Protein AF-A0A441U2D6-F1 (afdb_monomer_lite)

Radius of gyration: 30.48 Å; chains: 1; bounding box: 55×50×95 Å

pLDDT: mean 71.19, std 21.29, range [25.62, 92.69]

Structure (mmCIF, N/CA/C/O backbone):
data_AF-A0A441U2D6-F1
#
_entry.id   AF-A0A441U2D6-F1
#
loop_
_atom_site.group_PDB
_atom_site.id
_atom_site.type_symbol
_atom_site.label_atom_id
_atom_site.label_alt_id
_atom_site.label_comp_id
_atom_site.label_asym_id
_atom_site.label_entity_id
_atom_site.label_seq_id
_atom_site.pdbx_PDB_ins_code
_atom_site.Cartn_x
_atom_site.Cartn_y
_atom_site.Cartn_z
_atom_site.occupancy
_atom_site.B_iso_or_equiv
_atom_site.auth_seq_id
_atom_site.auth_comp_id
_atom_site.auth_asym_id
_atom_site.auth_atom_id
_atom_site.pdbx_PDB_model_num
ATOM 1 N N . MET A 1 1 ? 16.882 9.223 -5.949 1.00 69.06 1 MET A N 1
ATOM 2 C CA . MET A 1 1 ? 17.934 8.326 -6.490 1.00 69.06 1 MET A CA 1
ATOM 3 C C . MET A 1 1 ? 17.237 7.173 -7.199 1.00 69.06 1 MET A C 1
ATOM 5 O O . MET A 1 1 ? 16.101 6.894 -6.848 1.00 69.06 1 MET A O 1
ATOM 9 N N . PHE A 1 2 ? 17.843 6.523 -8.192 1.00 72.94 2 PHE A N 1
ATOM 10 C CA . PHE A 1 2 ? 17.210 5.385 -8.872 1.00 72.94 2 PHE A CA 1
ATOM 11 C C . PHE A 1 2 ? 17.834 4.074 -8.395 1.00 72.94 2 PHE A C 1
ATOM 13 O O . PHE A 1 2 ? 19.056 3.970 -8.331 1.00 72.94 2 PHE A O 1
ATOM 20 N N . ARG A 1 3 ? 17.004 3.087 -8.045 1.00 75.62 3 ARG A N 1
ATOM 21 C CA . ARG A 1 3 ? 17.431 1.709 -7.750 1.00 75.62 3 ARG A CA 1
ATOM 22 C C . ARG A 1 3 ? 16.606 0.759 -8.607 1.00 75.62 3 ARG A C 1
ATOM 24 O O . ARG A 1 3 ? 15.396 0.929 -8.699 1.00 75.62 3 ARG A O 1
ATOM 31 N N . ASN A 1 4 ? 17.250 -0.205 -9.265 1.00 77.00 4 ASN A N 1
ATOM 32 C CA . ASN A 1 4 ? 16.588 -1.195 -10.130 1.00 77.00 4 ASN A CA 1
ATOM 33 C C . ASN A 1 4 ? 15.656 -0.579 -11.200 1.00 77.00 4 ASN A C 1
ATOM 35 O O . ASN A 1 4 ? 14.575 -1.099 -11.469 1.00 77.00 4 ASN A O 1
ATOM 39 N N . GLY A 1 5 ? 16.037 0.570 -11.776 1.00 74.94 5 GLY A N 1
ATOM 40 C CA . GLY A 1 5 ? 15.218 1.285 -12.771 1.00 74.94 5 GLY A CA 1
ATOM 41 C C . GLY A 1 5 ? 13.943 1.933 -12.211 1.00 74.94 5 GLY A C 1
ATOM 42 O O . GLY A 1 5 ? 13.085 2.372 -12.979 1.00 74.94 5 GLY A O 1
ATOM 43 N N . LYS A 1 6 ? 13.811 1.996 -10.881 1.00 83.25 6 LYS A N 1
ATOM 44 C CA . LYS A 1 6 ? 12.676 2.572 -10.157 1.00 83.25 6 LYS A CA 1
ATOM 45 C C . LYS A 1 6 ? 13.103 3.779 -9.327 1.00 83.25 6 LYS A C 1
ATOM 47 O O . LYS A 1 6 ? 14.261 3.894 -8.911 1.00 83.25 6 LYS A O 1
ATOM 52 N N . LEU A 1 7 ? 12.162 4.689 -9.080 1.00 82.12 7 LEU A N 1
ATOM 53 C CA . LEU A 1 7 ? 12.397 5.862 -8.239 1.00 82.12 7 LEU A CA 1
ATOM 54 C C . LEU A 1 7 ? 12.524 5.448 -6.769 1.00 82.12 7 LEU A C 1
ATOM 56 O O . LEU A 1 7 ? 11.536 5.108 -6.126 1.00 82.12 7 LEU A O 1
ATOM 60 N N . PHE A 1 8 ? 13.731 5.523 -6.219 1.00 85.31 8 PHE A N 1
ATOM 61 C CA . PHE A 1 8 ? 13.990 5.234 -4.816 1.00 85.31 8 PHE A CA 1
ATOM 62 C C . PHE A 1 8 ? 14.042 6.519 -3.986 1.00 85.31 8 PHE A C 1
ATOM 64 O O . PHE A 1 8 ? 14.783 7.466 -4.296 1.00 85.31 8 PHE A O 1
ATOM 71 N N . LEU A 1 9 ? 13.287 6.507 -2.889 1.00 84.56 9 LEU A N 1
ATOM 72 C CA . LEU A 1 9 ? 13.348 7.498 -1.824 1.00 84.56 9 LEU A CA 1
ATOM 73 C C . LEU A 1 9 ? 13.775 6.791 -0.533 1.00 84.56 9 LEU A C 1
ATOM 75 O O . LEU A 1 9 ? 13.236 5.721 -0.241 1.00 84.56 9 LEU A O 1
ATOM 79 N N . PRO A 1 10 ? 14.734 7.345 0.226 1.00 85.25 10 PRO A N 1
ATOM 80 C CA . PRO A 1 10 ? 15.093 6.790 1.521 1.00 85.25 10 PRO A CA 1
ATOM 81 C C . PRO A 1 10 ? 13.964 7.026 2.542 1.00 85.25 10 PRO A C 1
ATOM 83 O O . PRO A 1 10 ? 13.245 8.027 2.432 1.00 85.25 10 PRO A O 1
ATOM 86 N N . PRO A 1 11 ? 13.808 6.144 3.545 1.00 84.44 11 PRO A N 1
ATOM 87 C CA . PRO A 1 11 ? 12.853 6.352 4.623 1.00 84.44 11 PRO A CA 1
ATOM 88 C C . PRO A 1 11 ? 13.207 7.629 5.398 1.00 84.44 11 PRO A C 1
ATOM 90 O O . PRO A 1 11 ? 14.335 7.745 5.877 1.00 84.44 11 PRO A O 1
ATOM 93 N N . PRO A 1 12 ? 12.272 8.579 5.544 1.00 79.75 12 PRO A N 1
ATOM 94 C CA . PRO A 1 12 ? 12.570 9.864 6.167 1.00 79.75 12 PRO A CA 1
ATOM 95 C C . PRO A 1 12 ? 12.870 9.765 7.672 1.00 79.75 12 PRO A C 1
ATOM 97 O O . PRO A 1 12 ? 13.626 10.572 8.192 1.00 79.75 12 PRO A O 1
ATOM 100 N N . ARG A 1 13 ? 12.309 8.766 8.375 1.00 80.31 13 ARG A N 1
ATOM 101 C CA . ARG A 1 13 ? 12.381 8.622 9.847 1.00 80.31 13 ARG A CA 1
ATOM 102 C C . ARG A 1 13 ? 11.880 9.859 10.618 1.00 80.31 13 ARG A C 1
ATOM 104 O O . ARG A 1 13 ? 12.190 10.017 11.794 1.00 80.31 13 ARG A O 1
ATOM 111 N N . ASP A 1 14 ? 11.037 10.675 9.983 1.00 77.69 14 ASP A N 1
ATOM 112 C CA . ASP A 1 14 ? 10.515 11.954 10.497 1.00 77.69 14 ASP A CA 1
ATOM 113 C C . ASP A 1 14 ? 9.496 11.792 11.650 1.00 77.69 14 ASP A C 1
ATOM 115 O O . ASP A 1 14 ? 8.941 12.769 12.140 1.00 77.69 14 ASP A O 1
ATOM 119 N N . GLY A 1 15 ? 9.189 10.561 12.077 1.00 80.75 15 GLY A N 1
ATOM 120 C CA . GLY A 1 15 ? 8.188 10.307 13.121 1.00 80.75 15 GLY A CA 1
ATOM 121 C C . GLY A 1 15 ? 6.731 10.417 12.652 1.00 80.75 15 GLY A C 1
ATOM 122 O O . GLY A 1 15 ? 5.832 10.138 13.439 1.00 80.75 15 GLY A O 1
ATOM 123 N N . SER A 1 16 ? 6.491 10.757 11.384 1.00 84.56 16 SER A N 1
ATOM 124 C CA . SER A 1 16 ? 5.154 10.898 10.800 1.00 84.56 16 SER A CA 1
ATOM 125 C C . SER A 1 16 ? 4.294 9.636 10.915 1.00 84.56 16 SER A C 1
ATOM 127 O O . SER A 1 16 ? 4.791 8.499 10.933 1.00 84.56 16 SER A O 1
ATOM 129 N N . ASP A 1 17 ? 2.978 9.848 10.929 1.00 87.06 17 ASP A N 1
ATOM 130 C CA . ASP A 1 17 ? 1.993 8.772 10.886 1.00 87.06 17 ASP A CA 1
ATOM 131 C C . ASP A 1 17 ? 2.031 8.048 9.534 1.00 87.06 17 ASP A C 1
ATOM 133 O O . ASP A 1 17 ? 2.360 8.625 8.492 1.00 87.06 17 ASP A O 1
ATOM 137 N N . PHE A 1 18 ? 1.603 6.779 9.525 1.00 89.50 18 PHE A N 1
ATOM 138 C CA . PHE A 1 18 ? 1.548 5.966 8.304 1.00 89.50 18 PHE A CA 1
ATOM 139 C C . PHE A 1 18 ? 0.861 6.691 7.131 1.00 89.50 18 PHE A C 1
ATOM 141 O O . PHE A 1 18 ? 1.320 6.606 5.995 1.00 89.50 18 PHE A O 1
ATOM 148 N N . LYS A 1 19 ? -0.232 7.418 7.393 1.00 90.75 19 LYS A N 1
ATOM 149 C CA . LYS A 1 19 ? -1.019 8.098 6.354 1.00 90.75 19 LYS A CA 1
ATOM 150 C C . LYS A 1 19 ? -0.259 9.240 5.687 1.00 90.75 19 LYS A C 1
ATOM 152 O O . LYS A 1 19 ? -0.332 9.379 4.470 1.00 90.75 19 LYS A O 1
ATOM 157 N N . GLU A 1 20 ? 0.478 10.029 6.458 1.00 90.81 20 GLU A N 1
ATOM 158 C CA . GLU A 1 20 ? 1.294 11.130 5.938 1.00 90.81 20 GLU A CA 1
ATOM 159 C C . GLU A 1 20 ? 2.463 10.591 5.118 1.00 90.81 20 GLU A C 1
ATOM 161 O O . GLU A 1 20 ? 2.684 11.014 3.980 1.00 90.81 20 GLU A O 1
ATOM 166 N N . LEU A 1 21 ? 3.148 9.582 5.664 1.00 90.19 21 LEU A N 1
ATOM 167 C CA . LEU A 1 21 ? 4.249 8.902 4.995 1.00 90.19 21 LEU A CA 1
ATOM 168 C C . LEU A 1 21 ? 3.793 8.283 3.666 1.00 90.19 21 LEU A C 1
ATOM 170 O O . LEU A 1 21 ? 4.425 8.491 2.630 1.00 90.19 21 LEU A O 1
ATOM 174 N N . PHE A 1 22 ? 2.660 7.577 3.677 1.00 91.19 22 PHE A N 1
ATOM 175 C CA . PHE A 1 22 ? 2.086 6.960 2.487 1.00 91.19 22 PHE A CA 1
ATOM 176 C C . PHE A 1 22 ? 1.701 7.995 1.428 1.00 91.19 22 PHE A C 1
ATOM 178 O O . PHE A 1 22 ? 2.065 7.823 0.268 1.00 91.19 22 PHE A O 1
ATOM 185 N N . LYS A 1 23 ? 1.021 9.089 1.800 1.00 91.12 23 LYS A N 1
ATOM 186 C CA . LYS A 1 23 ? 0.652 10.153 0.850 1.00 91.12 23 LYS A CA 1
ATOM 187 C C . LYS A 1 23 ? 1.875 10.787 0.200 1.00 91.12 23 LYS A C 1
ATOM 189 O O . LYS A 1 23 ? 1.880 10.970 -1.014 1.00 91.12 23 LYS A O 1
ATOM 194 N N . ARG A 1 24 ? 2.922 11.081 0.979 1.00 89.56 24 ARG A N 1
ATOM 195 C CA . ARG A 1 24 ? 4.180 11.643 0.464 1.00 89.56 24 ARG A CA 1
ATOM 196 C C . ARG A 1 24 ? 4.837 10.699 -0.544 1.00 89.56 24 ARG A C 1
ATOM 198 O O . ARG A 1 24 ? 5.252 11.142 -1.611 1.00 89.56 24 ARG A O 1
ATOM 205 N N . LEU A 1 25 ? 4.887 9.402 -0.239 1.00 89.06 25 LEU A N 1
ATOM 206 C CA . LEU A 1 25 ? 5.451 8.385 -1.134 1.00 89.06 25 LEU A CA 1
ATOM 207 C C . LEU A 1 25 ? 4.613 8.171 -2.391 1.00 89.06 25 LEU A C 1
ATOM 209 O O . LEU A 1 25 ? 5.162 8.055 -3.487 1.00 89.06 25 LEU A O 1
ATOM 213 N N . ALA A 1 26 ? 3.291 8.135 -2.234 1.00 90.25 26 ALA A N 1
ATOM 214 C CA . ALA A 1 26 ? 2.354 7.994 -3.333 1.00 90.25 26 ALA A CA 1
ATOM 215 C C . ALA A 1 26 ? 2.446 9.195 -4.281 1.00 90.25 26 ALA A C 1
ATOM 217 O O . ALA A 1 26 ? 2.604 9.001 -5.483 1.00 90.25 26 ALA A O 1
ATOM 218 N N . ALA A 1 27 ? 2.443 10.419 -3.747 1.00 89.12 27 ALA A N 1
ATOM 219 C CA . ALA A 1 27 ? 2.586 11.645 -4.528 1.00 89.12 27 ALA A CA 1
ATOM 220 C C . ALA A 1 27 ? 3.939 11.719 -5.246 1.00 89.12 27 ALA A C 1
ATOM 222 O O . ALA A 1 27 ? 4.002 12.113 -6.407 1.00 89.12 27 ALA A O 1
ATOM 223 N N . ALA A 1 28 ? 5.015 11.289 -4.584 1.00 86.69 28 ALA A N 1
ATOM 224 C CA . ALA A 1 28 ? 6.338 11.265 -5.191 1.00 86.69 28 ALA A CA 1
ATOM 225 C C . ALA A 1 28 ? 6.527 10.129 -6.214 1.00 86.69 28 ALA A C 1
ATOM 227 O O . ALA A 1 28 ? 7.482 10.169 -6.982 1.00 86.69 28 ALA A O 1
ATOM 228 N N . GLY A 1 29 ? 5.652 9.117 -6.237 1.00 85.62 29 GLY A N 1
ATOM 229 C CA . GLY A 1 29 ? 5.774 7.970 -7.142 1.00 85.62 29 GLY A CA 1
ATOM 230 C C . GLY A 1 29 ? 6.909 7.007 -6.769 1.00 85.62 29 GLY A C 1
ATOM 231 O O . GLY A 1 29 ? 7.507 6.384 -7.647 1.00 85.62 29 GLY A O 1
ATOM 232 N N . ALA A 1 30 ? 7.236 6.880 -5.478 1.00 87.69 30 ALA A N 1
ATOM 233 C CA . ALA A 1 30 ? 8.310 5.999 -5.012 1.00 87.69 30 ALA A CA 1
ATOM 234 C C . ALA A 1 30 ? 8.072 4.536 -5.430 1.00 87.69 30 ALA A C 1
ATOM 236 O O . ALA A 1 30 ? 6.969 4.020 -5.294 1.00 87.69 30 ALA A O 1
ATOM 237 N N . GLY A 1 31 ? 9.090 3.843 -5.933 1.00 84.38 31 GLY A N 1
ATOM 238 C CA . GLY A 1 31 ? 8.983 2.460 -6.402 1.00 84.38 31 GLY A CA 1
ATOM 239 C C . GLY A 1 31 ? 8.401 2.293 -7.808 1.00 84.38 31 GLY A C 1
ATOM 240 O O . GLY A 1 31 ? 8.332 1.166 -8.304 1.00 84.38 31 GLY A O 1
ATOM 241 N N . ARG A 1 32 ? 7.997 3.377 -8.486 1.00 86.31 32 ARG A N 1
ATOM 242 C CA . ARG A 1 32 ? 7.527 3.290 -9.875 1.00 86.31 32 ARG A CA 1
ATOM 243 C C . ARG A 1 32 ? 8.695 3.135 -10.847 1.00 86.31 32 ARG A C 1
ATOM 245 O O . ARG A 1 32 ? 9.728 3.780 -10.644 1.00 86.31 32 ARG A O 1
ATOM 252 N N . PRO A 1 33 ? 8.540 2.304 -11.896 1.00 80.94 33 PRO A N 1
ATOM 253 C CA . PRO A 1 33 ? 9.521 2.231 -12.967 1.00 80.94 33 PRO A CA 1
ATOM 254 C C . PRO A 1 33 ? 9.563 3.558 -13.726 1.00 80.94 33 PRO A C 1
ATOM 256 O O . PRO A 1 33 ? 8.549 4.254 -13.839 1.00 80.94 33 PRO A O 1
ATOM 259 N N . LEU A 1 34 ? 10.737 3.900 -14.244 1.00 74.62 34 LEU A N 1
ATOM 260 C CA . LEU A 1 34 ? 10.882 5.012 -15.176 1.00 74.62 34 LEU A CA 1
ATOM 261 C C . LEU A 1 34 ? 10.187 4.687 -16.503 1.00 74.62 34 LEU A C 1
ATOM 263 O O . LEU A 1 34 ? 10.224 3.545 -16.972 1.00 74.62 34 LEU A O 1
ATOM 267 N N . GLY A 1 35 ? 9.547 5.692 -17.101 1.00 69.69 35 GLY A N 1
ATOM 268 C CA . GLY A 1 35 ? 9.058 5.593 -18.470 1.00 69.69 35 GLY A CA 1
ATOM 269 C C . GLY A 1 35 ? 10.219 5.456 -19.461 1.00 69.69 35 GLY A C 1
ATOM 270 O O . GLY A 1 35 ? 11.381 5.711 -19.137 1.00 69.69 35 GLY A O 1
ATOM 271 N N . LYS A 1 36 ? 9.916 5.041 -20.696 1.00 66.62 36 LYS A N 1
ATOM 272 C CA . LYS A 1 36 ? 10.914 4.913 -21.783 1.00 66.62 36 LYS A CA 1
ATOM 273 C C . LYS A 1 36 ? 11.572 6.251 -22.154 1.00 66.62 36 LYS A C 1
ATOM 275 O O . LYS A 1 36 ? 12.614 6.271 -22.793 1.00 66.62 36 LYS A O 1
ATOM 280 N N . ASP A 1 37 ? 10.941 7.341 -21.751 1.00 68.38 37 ASP A N 1
ATOM 281 C CA . ASP A 1 37 ? 11.347 8.735 -21.872 1.00 68.38 37 ASP A CA 1
ATOM 282 C C . ASP A 1 37 ? 12.280 9.201 -20.735 1.00 68.38 37 ASP A C 1
ATOM 284 O O . ASP A 1 37 ? 12.755 10.332 -20.757 1.00 68.38 37 ASP A O 1
ATOM 288 N N . GLY A 1 38 ? 12.570 8.343 -19.749 1.00 64.50 38 GLY A N 1
ATOM 289 C CA . GLY A 1 38 ? 13.425 8.671 -18.605 1.00 64.50 38 GLY A CA 1
ATOM 290 C C . GLY A 1 38 ? 12.735 9.521 -17.535 1.00 64.50 38 GLY A C 1
ATOM 291 O O . GLY A 1 38 ? 13.362 9.855 -16.527 1.00 64.50 38 GLY A O 1
ATOM 292 N N . PHE A 1 39 ? 11.448 9.837 -17.708 1.00 65.81 39 PHE A N 1
ATOM 293 C CA . PHE A 1 39 ? 10.669 10.570 -16.719 1.00 65.81 39 PHE A CA 1
ATOM 294 C C . PHE A 1 39 ? 10.033 9.608 -15.702 1.00 65.81 39 PHE A C 1
ATOM 296 O O . PHE A 1 39 ? 9.665 8.473 -16.036 1.00 65.81 39 PHE A O 1
ATOM 303 N N . PRO A 1 40 ? 9.914 10.017 -14.425 1.00 66.94 40 PRO A N 1
ATOM 304 C CA . PRO A 1 40 ? 9.176 9.238 -13.443 1.00 66.94 40 PRO A CA 1
ATOM 305 C C . PRO A 1 40 ? 7.724 9.129 -13.904 1.00 66.94 40 PRO A C 1
ATOM 307 O O . PRO A 1 40 ? 7.115 10.127 -14.280 1.00 66.94 40 PRO A O 1
ATOM 310 N N . ALA A 1 41 ? 7.153 7.926 -13.846 1.00 71.94 41 ALA A N 1
ATOM 311 C CA . ALA A 1 41 ? 5.858 7.628 -14.456 1.00 71.94 41 ALA A CA 1
ATOM 312 C C . ALA A 1 41 ? 4.650 8.395 -13.851 1.00 71.94 41 ALA A C 1
ATOM 314 O O . ALA A 1 41 ? 3.507 8.142 -14.243 1.00 71.94 41 ALA A O 1
ATOM 315 N N . GLY A 1 42 ? 4.876 9.300 -12.888 1.00 81.75 42 GLY A N 1
ATOM 316 C CA . GLY A 1 42 ? 3.883 10.098 -12.161 1.00 81.75 42 GLY A CA 1
ATOM 317 C C . GLY A 1 42 ? 3.596 9.581 -10.740 1.00 81.75 42 GLY A C 1
ATOM 318 O O . GLY A 1 42 ? 4.231 8.623 -10.291 1.00 81.75 42 GLY A O 1
ATOM 319 N N . PRO A 1 43 ? 2.618 10.157 -10.024 1.00 89.81 43 PRO A N 1
ATOM 320 C CA . PRO A 1 43 ? 2.203 9.678 -8.705 1.00 89.81 43 PRO A CA 1
ATOM 321 C C . PRO A 1 43 ? 1.552 8.286 -8.773 1.00 89.81 43 PRO A C 1
ATOM 323 O O . PRO A 1 43 ? 1.117 7.830 -9.832 1.00 89.81 43 PRO A O 1
ATOM 326 N N . TRP A 1 44 ? 1.466 7.597 -7.638 1.00 90.81 44 TRP A N 1
ATOM 327 C CA . TRP A 1 44 ? 0.670 6.378 -7.512 1.00 90.81 44 TRP A CA 1
ATOM 328 C C . TRP A 1 44 ? -0.821 6.703 -7.458 1.00 90.81 44 TRP A C 1
ATOM 330 O O . TRP A 1 44 ? -1.262 7.460 -6.595 1.00 90.81 44 TRP A O 1
ATOM 340 N N . THR A 1 45 ? -1.602 6.060 -8.325 1.00 91.00 45 THR A N 1
ATOM 341 C CA . THR A 1 45 ? -3.058 5.959 -8.173 1.00 91.00 45 THR A CA 1
ATOM 342 C C . THR A 1 45 ? -3.420 4.637 -7.484 1.00 91.00 45 THR A C 1
ATOM 344 O O . THR A 1 45 ? -2.620 3.693 -7.515 1.00 91.00 45 THR A O 1
ATOM 347 N N . PRO A 1 46 ? -4.611 4.530 -6.865 1.00 89.69 46 PRO A N 1
ATOM 348 C CA . PRO A 1 46 ? -5.048 3.288 -6.228 1.00 89.69 46 PRO A CA 1
ATOM 349 C C . PRO A 1 46 ? -5.051 2.091 -7.185 1.00 89.69 46 PRO A C 1
ATOM 351 O O . PRO A 1 46 ? -4.651 0.997 -6.802 1.00 89.69 46 PRO A O 1
ATOM 354 N N . GLU A 1 47 ? -5.457 2.319 -8.434 1.00 90.00 47 GLU A N 1
ATOM 355 C CA . GLU A 1 47 ? -5.516 1.309 -9.495 1.00 90.00 47 GLU A CA 1
ATOM 356 C C . GLU A 1 47 ? -4.123 0.793 -9.853 1.00 90.00 47 GLU A C 1
ATOM 358 O O . GLU A 1 47 ? -3.875 -0.410 -9.795 1.00 90.00 47 GLU A O 1
ATOM 363 N N . LEU A 1 48 ? -3.186 1.709 -10.124 1.00 90.38 48 LEU A N 1
ATOM 364 C CA . LEU A 1 48 ? -1.810 1.354 -10.461 1.00 90.38 48 LEU A CA 1
ATOM 365 C C . LEU A 1 48 ? -1.126 0.614 -9.309 1.00 90.38 48 LEU A C 1
ATOM 367 O O . LEU A 1 48 ? -0.382 -0.338 -9.539 1.00 90.38 48 LEU A O 1
ATOM 371 N N . LEU A 1 49 ? -1.365 1.041 -8.066 1.00 89.81 49 LEU A N 1
ATOM 372 C CA . LEU A 1 49 ? -0.750 0.416 -6.900 1.00 89.81 49 LEU A CA 1
ATOM 373 C C . LEU A 1 49 ? -1.317 -0.986 -6.648 1.00 89.81 49 LEU A C 1
ATOM 375 O O . LEU A 1 49 ? -0.548 -1.905 -6.374 1.00 89.81 49 LEU A O 1
ATOM 379 N N . ALA A 1 50 ? -2.633 -1.172 -6.786 1.00 89.69 50 ALA A N 1
ATOM 380 C CA . ALA A 1 50 ? -3.262 -2.490 -6.696 1.00 89.69 50 ALA A CA 1
ATOM 381 C C . ALA A 1 50 ? -2.716 -3.443 -7.771 1.00 89.69 50 ALA A C 1
ATOM 383 O O . ALA A 1 50 ? -2.337 -4.576 -7.469 1.00 89.69 50 ALA A O 1
ATOM 384 N N . GLU A 1 51 ? -2.589 -2.960 -9.008 1.00 88.56 51 GLU A N 1
ATOM 385 C CA . GLU A 1 51 ? -2.004 -3.725 -10.106 1.00 88.56 51 GLU A CA 1
ATOM 386 C C . GLU A 1 51 ? -0.542 -4.104 -9.821 1.00 88.56 51 GLU A C 1
ATOM 388 O O . GLU A 1 51 ? -0.146 -5.257 -9.998 1.00 88.56 51 GLU A O 1
ATOM 393 N N . ALA A 1 52 ? 0.265 -3.163 -9.325 1.00 87.44 52 ALA A N 1
ATOM 394 C CA . ALA A 1 52 ? 1.659 -3.418 -8.981 1.00 87.44 52 ALA A CA 1
ATOM 395 C C . ALA A 1 52 ? 1.809 -4.468 -7.870 1.00 87.44 52 ALA A C 1
ATOM 397 O O . ALA A 1 52 ? 2.673 -5.339 -7.972 1.00 87.44 52 ALA A O 1
ATOM 398 N N . ILE A 1 53 ? 0.956 -4.427 -6.840 1.00 87.62 53 ILE A N 1
ATOM 399 C CA . ILE A 1 53 ? 0.941 -5.443 -5.777 1.00 87.62 53 ILE A CA 1
ATOM 400 C C . ILE A 1 53 ? 0.547 -6.810 -6.348 1.00 87.62 53 ILE A C 1
ATOM 402 O O . ILE A 1 53 ? 1.188 -7.812 -6.034 1.00 87.62 53 ILE A O 1
ATOM 406 N N . SER A 1 54 ? -0.462 -6.852 -7.223 1.00 85.81 54 SER A N 1
ATOM 407 C CA . SER A 1 54 ? -0.906 -8.085 -7.882 1.00 85.81 54 SER A CA 1
ATOM 408 C C . SER A 1 54 ? 0.220 -8.746 -8.691 1.00 85.81 54 SER A C 1
ATOM 410 O O . SER A 1 54 ? 0.435 -9.956 -8.600 1.00 85.81 54 SER A O 1
ATOM 412 N N . ARG A 1 55 ? 1.025 -7.946 -9.407 1.00 84.31 55 ARG A N 1
ATOM 413 C CA . ARG A 1 55 ? 2.180 -8.443 -10.176 1.00 84.31 55 ARG A CA 1
ATOM 414 C C . ARG A 1 55 ? 3.264 -9.075 -9.295 1.00 84.31 55 ARG A C 1
ATOM 416 O O . ARG A 1 55 ? 3.882 -10.048 -9.720 1.00 84.31 55 ARG A O 1
ATOM 423 N N . ILE A 1 56 ? 3.491 -8.544 -8.091 1.00 80.56 56 ILE A N 1
ATOM 424 C CA . ILE A 1 56 ? 4.549 -9.014 -7.179 1.00 80.56 56 ILE A CA 1
ATOM 425 C C . ILE A 1 56 ? 4.268 -10.414 -6.630 1.00 80.56 56 ILE A C 1
ATOM 427 O O . ILE A 1 56 ? 5.211 -11.179 -6.448 1.00 80.56 56 ILE A O 1
ATOM 431 N N . ASP A 1 57 ? 3.007 -10.741 -6.339 1.00 65.81 57 ASP A N 1
ATOM 432 C CA . ASP A 1 57 ? 2.673 -11.984 -5.626 1.00 65.81 57 ASP A CA 1
ATOM 433 C C . ASP A 1 57 ? 2.075 -13.082 -6.519 1.00 65.81 57 ASP A C 1
ATOM 435 O O . ASP A 1 57 ? 1.840 -14.181 -6.031 1.00 65.81 57 ASP A O 1
ATOM 439 N N . SER A 1 58 ? 1.827 -12.786 -7.801 1.00 58.81 58 SER A N 1
ATOM 440 C CA . SER A 1 58 ? 1.462 -13.663 -8.937 1.00 58.81 58 SER A CA 1
ATOM 441 C C . SER A 1 58 ? 0.483 -14.839 -8.733 1.00 58.81 58 SER A C 1
ATOM 443 O O . SER A 1 58 ? 0.240 -15.526 -9.720 1.00 58.81 58 SER A O 1
ATOM 445 N N . ASN A 1 59 ? -0.061 -15.136 -7.539 1.00 52.34 59 ASN A N 1
ATOM 446 C CA . ASN A 1 59 ? -1.052 -16.199 -7.324 1.00 52.34 59 ASN A CA 1
ATOM 447 C C . ASN A 1 59 ? -1.622 -16.432 -5.901 1.00 52.34 59 ASN A C 1
ATOM 449 O O . ASN A 1 59 ? -2.356 -17.408 -5.760 1.00 52.34 59 ASN A O 1
ATOM 453 N N . ARG A 1 60 ? -1.321 -15.671 -4.826 1.00 56.53 60 ARG A N 1
ATOM 454 C CA . ARG A 1 60 ? -1.766 -16.107 -3.470 1.00 56.53 60 ARG A CA 1
ATOM 455 C C . ARG A 1 60 ? -2.839 -15.290 -2.755 1.00 56.53 60 ARG A C 1
ATOM 457 O O . ARG A 1 60 ? -3.676 -15.914 -2.111 1.00 56.53 60 ARG A O 1
ATOM 464 N N . ALA A 1 61 ? -2.881 -13.962 -2.853 1.00 59.09 61 ALA A N 1
ATOM 465 C CA . ALA A 1 61 ? -3.932 -13.196 -2.161 1.00 59.09 61 ALA A CA 1
ATOM 466 C C . ALA A 1 61 ? -4.059 -11.733 -2.622 1.00 59.09 61 ALA A C 1
ATOM 468 O O . ALA A 1 61 ? -4.384 -10.890 -1.791 1.00 59.09 61 ALA A O 1
ATOM 469 N N . GLY A 1 62 ? -3.737 -11.425 -3.889 1.00 66.31 62 GLY A N 1
ATOM 470 C CA . GLY A 1 62 ? -3.626 -10.057 -4.423 1.00 66.31 62 GLY A CA 1
ATOM 471 C C . GLY A 1 62 ? -4.594 -9.047 -3.791 1.00 66.31 62 GLY A C 1
ATOM 472 O O . GLY A 1 62 ? -5.766 -9.337 -3.568 1.00 66.31 62 GLY A O 1
ATOM 473 N N . VAL A 1 63 ? -4.088 -7.861 -3.455 1.00 79.94 63 VAL A N 1
ATOM 474 C CA . VAL A 1 63 ? -4.862 -6.875 -2.691 1.00 79.94 63 VAL A CA 1
ATOM 475 C C . VAL A 1 63 ? -6.014 -6.342 -3.528 1.00 79.94 63 VAL A C 1
ATOM 477 O O . VAL A 1 63 ? -5.803 -5.822 -4.621 1.00 79.94 63 VAL A O 1
ATOM 480 N N . ASP A 1 64 ? -7.225 -6.416 -2.978 1.00 84.56 64 ASP A N 1
ATOM 481 C CA . ASP A 1 64 ? -8.406 -5.824 -3.598 1.00 84.56 64 ASP A CA 1
ATOM 482 C C . ASP A 1 64 ? -8.246 -4.300 -3.752 1.00 84.56 64 ASP A C 1
ATOM 484 O O . ASP A 1 64 ? -7.816 -3.599 -2.825 1.00 84.56 64 ASP A O 1
ATOM 488 N N . LEU A 1 65 ? -8.658 -3.771 -4.907 1.00 88.75 65 LEU A N 1
ATOM 489 C CA . LEU A 1 65 ? -8.646 -2.343 -5.222 1.00 88.75 65 LEU A CA 1
ATOM 490 C C . LEU A 1 65 ? -9.330 -1.528 -4.122 1.00 88.75 65 LEU A C 1
ATOM 492 O O . LEU A 1 65 ? -8.843 -0.458 -3.751 1.00 88.75 65 LEU A O 1
ATOM 496 N N . ARG A 1 66 ? -10.423 -2.043 -3.544 1.00 88.94 66 ARG A N 1
ATOM 497 C CA . ARG A 1 66 ? -11.141 -1.347 -2.471 1.00 88.94 66 ARG A CA 1
ATOM 498 C C . ARG A 1 66 ? -10.281 -1.140 -1.227 1.00 88.94 66 ARG A C 1
ATOM 500 O O . ARG A 1 66 ? -10.383 -0.105 -0.565 1.00 88.94 66 ARG A O 1
ATOM 507 N N . THR A 1 67 ? -9.413 -2.101 -0.927 1.00 88.62 67 THR A N 1
ATOM 508 C CA . THR A 1 67 ? -8.476 -2.024 0.196 1.00 88.62 67 THR A CA 1
ATOM 509 C C . THR A 1 67 ? -7.413 -0.964 -0.066 1.00 88.62 67 THR A C 1
ATOM 511 O O . THR A 1 67 ? -7.140 -0.148 0.812 1.00 88.62 67 THR A O 1
ATOM 514 N N . VAL A 1 68 ? -6.879 -0.903 -1.288 1.00 90.38 68 VAL A N 1
ATOM 515 C CA . VAL A 1 68 ? -5.914 0.137 -1.667 1.00 90.38 68 VAL A CA 1
ATOM 516 C C . VAL A 1 68 ? -6.557 1.523 -1.631 1.00 90.38 68 VAL A C 1
ATOM 518 O O . VAL A 1 68 ? -5.996 2.444 -1.043 1.00 90.38 68 VA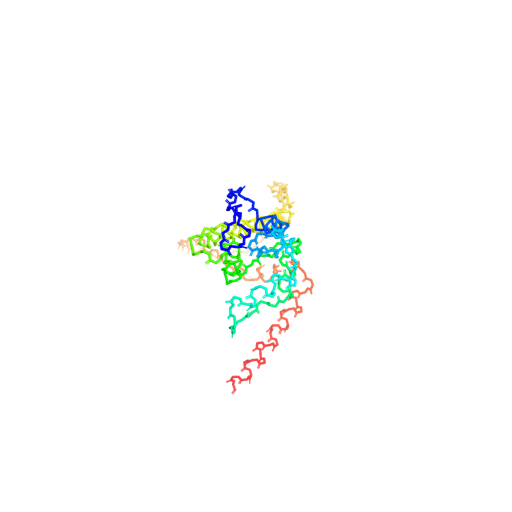L A O 1
ATOM 521 N N . GLN A 1 69 ? -7.770 1.679 -2.167 1.00 91.38 69 GLN A N 1
ATOM 522 C CA . GLN A 1 69 ? -8.527 2.935 -2.090 1.00 91.38 69 GLN A CA 1
ATOM 523 C C . GLN A 1 69 ? -8.694 3.419 -0.641 1.00 91.38 69 GLN A C 1
ATOM 525 O O . GLN A 1 69 ? -8.542 4.607 -0.358 1.00 91.38 69 GLN A O 1
ATOM 530 N N . LEU A 1 70 ? -8.952 2.504 0.298 1.00 91.25 70 LEU A N 1
ATOM 531 C CA . LEU A 1 70 ? -9.068 2.829 1.720 1.00 91.25 70 LEU A CA 1
ATOM 532 C C . LEU A 1 70 ? -7.756 3.366 2.316 1.00 91.25 70 LEU A C 1
ATOM 534 O O . LEU A 1 70 ? -7.783 4.141 3.275 1.00 91.25 70 LEU A O 1
ATOM 538 N N . TRP A 1 71 ? -6.601 2.984 1.771 1.00 90.75 71 TRP A N 1
ATOM 539 C CA . TRP A 1 71 ? -5.309 3.512 2.212 1.00 90.75 71 TRP A CA 1
ATOM 540 C C . TRP A 1 71 ? -5.104 4.961 1.785 1.00 90.75 71 TRP A C 1
ATOM 542 O O . TRP A 1 71 ? -4.596 5.737 2.592 1.00 90.75 71 TRP A O 1
ATOM 552 N N . PHE A 1 72 ? -5.567 5.329 0.587 1.00 89.69 72 PHE A N 1
ATOM 553 C CA . PHE A 1 72 ? -5.519 6.702 0.071 1.00 89.69 72 PHE A CA 1
ATOM 554 C C . PHE A 1 72 ? -6.474 7.656 0.796 1.00 89.69 72 PHE A C 1
ATOM 556 O O . PHE A 1 72 ? -6.212 8.854 0.862 1.00 89.69 72 PHE A O 1
ATOM 563 N N . GLN A 1 73 ? -7.559 7.140 1.373 1.00 90.75 73 GLN A N 1
ATOM 564 C CA . GLN A 1 73 ? -8.482 7.948 2.165 1.00 90.75 73 GLN A CA 1
ATOM 565 C C . GLN A 1 73 ? -7.849 8.438 3.475 1.00 90.75 73 GLN A C 1
ATOM 567 O O . GLN A 1 73 ? -7.087 7.722 4.137 1.00 90.75 73 GLN A O 1
ATOM 572 N N . GLU A 1 74 ? -8.236 9.643 3.890 1.00 86.69 74 GLU A N 1
ATOM 573 C CA . GLU A 1 74 ? -7.895 10.206 5.196 1.00 86.69 74 GLU A CA 1
ATOM 574 C C . GLU A 1 74 ? -8.721 9.508 6.275 1.00 86.69 74 GLU A C 1
ATOM 576 O O . GLU A 1 74 ? -9.889 9.808 6.496 1.00 86.69 74 GLU A O 1
ATOM 581 N N . ASN A 1 75 ? -8.139 8.487 6.896 1.00 87.19 75 ASN A N 1
ATOM 582 C CA . ASN A 1 75 ? -8.784 7.739 7.964 1.00 87.19 75 ASN A CA 1
ATOM 583 C C . ASN A 1 75 ? -7.749 7.224 8.962 1.00 87.19 75 ASN A C 1
ATOM 585 O O . ASN A 1 75 ? -6.555 7.162 8.679 1.00 87.19 75 ASN A O 1
ATOM 589 N N . GLU A 1 76 ? -8.233 6.780 10.114 1.00 82.12 76 GLU A N 1
ATOM 590 C CA . GLU A 1 76 ? -7.411 6.161 11.157 1.00 82.12 76 GLU A CA 1
ATOM 591 C C . GLU A 1 76 ? -7.250 4.645 10.968 1.00 82.12 76 GLU A C 1
ATOM 593 O O . GLU A 1 76 ? -6.791 3.931 11.868 1.00 82.12 76 GLU A O 1
ATOM 598 N N . LYS A 1 77 ? -7.676 4.101 9.818 1.00 85.62 77 LYS A N 1
ATOM 599 C CA . LYS A 1 77 ? -7.526 2.673 9.551 1.00 85.62 77 LYS A CA 1
ATOM 600 C C . LYS A 1 77 ? -6.079 2.405 9.158 1.00 85.62 77 LYS A C 1
ATOM 602 O O . LYS A 1 77 ? -5.572 2.916 8.160 1.00 85.62 77 LYS A O 1
ATOM 607 N N . GLY A 1 78 ? -5.424 1.590 9.977 1.00 83.94 78 GLY A N 1
ATOM 608 C CA . GLY A 1 78 ? -4.107 1.052 9.675 1.00 83.94 78 GLY A CA 1
ATOM 609 C C . GLY A 1 78 ? -4.154 -0.009 8.576 1.00 83.94 78 GLY A C 1
ATOM 610 O O . GLY A 1 78 ? -5.212 -0.366 8.054 1.00 83.94 78 GLY A O 1
ATOM 611 N N . ILE A 1 79 ? -2.978 -0.539 8.266 1.00 87.75 79 ILE A N 1
ATOM 612 C CA . ILE A 1 79 ? -2.766 -1.549 7.232 1.00 87.75 79 ILE A CA 1
ATOM 613 C C . ILE A 1 79 ? -2.313 -2.858 7.884 1.00 87.75 79 ILE A C 1
ATOM 615 O O . ILE A 1 79 ? -1.577 -2.843 8.860 1.00 87.75 79 ILE A O 1
ATOM 619 N N . SER A 1 80 ? -2.733 -4.016 7.377 1.00 87.56 80 SER A N 1
ATOM 620 C CA . SER A 1 80 ? -2.239 -5.302 7.897 1.00 87.56 80 SER A CA 1
ATOM 621 C C . SER A 1 80 ? -0.733 -5.484 7.645 1.00 87.56 80 SER A C 1
ATOM 623 O O . SER A 1 80 ? -0.208 -5.004 6.642 1.00 87.56 80 SER A O 1
ATOM 625 N N . THR A 1 81 ? -0.062 -6.308 8.442 1.00 88.62 81 THR A N 1
ATOM 626 C CA . THR A 1 81 ? 1.373 -6.615 8.283 1.00 88.62 81 THR A CA 1
ATOM 627 C C . THR A 1 81 ? 1.745 -7.205 6.913 1.00 88.62 81 THR A C 1
ATOM 629 O O . THR A 1 81 ? 2.802 -6.875 6.379 1.00 88.62 81 THR A O 1
ATOM 632 N N . ALA A 1 82 ? 0.874 -8.022 6.304 1.00 87.75 82 ALA A N 1
ATOM 633 C CA . ALA A 1 82 ? 1.074 -8.555 4.949 1.00 87.75 82 ALA A CA 1
ATOM 634 C C . ALA A 1 82 ? 1.139 -7.431 3.899 1.00 87.75 82 ALA A C 1
ATOM 636 O O . ALA A 1 82 ? 2.110 -7.308 3.158 1.00 87.75 82 ALA A O 1
ATOM 637 N N . ASN A 1 83 ? 0.150 -6.541 3.932 1.00 88.94 83 ASN A N 1
ATOM 638 C CA . ASN A 1 83 ? 0.095 -5.340 3.103 1.00 88.94 83 ASN A CA 1
ATOM 639 C C . ASN A 1 83 ? 1.298 -4.403 3.288 1.00 88.94 83 ASN A C 1
ATOM 641 O O . ASN A 1 83 ? 1.806 -3.859 2.310 1.00 88.94 83 ASN A O 1
ATOM 645 N N . ILE A 1 84 ? 1.810 -4.261 4.512 1.00 90.94 84 ILE A N 1
ATOM 646 C CA . ILE A 1 84 ? 3.038 -3.491 4.759 1.00 90.94 84 ILE A CA 1
ATOM 647 C C . ILE A 1 84 ? 4.239 -4.117 4.058 1.00 90.94 84 ILE A C 1
ATOM 649 O O . ILE A 1 84 ? 5.041 -3.391 3.480 1.00 90.94 84 ILE A O 1
ATOM 653 N N . ARG A 1 85 ? 4.356 -5.448 4.054 1.00 90.19 85 ARG A N 1
ATOM 654 C CA . ARG A 1 85 ? 5.435 -6.143 3.341 1.00 90.19 85 ARG A CA 1
ATOM 655 C C . ARG A 1 85 ? 5.376 -5.880 1.835 1.00 90.19 85 ARG A C 1
ATOM 657 O O . ARG A 1 85 ? 6.413 -5.635 1.225 1.00 90.19 85 ARG A O 1
ATOM 664 N N . TRP A 1 86 ? 4.181 -5.894 1.241 1.00 90.00 86 TRP A N 1
ATOM 665 C CA . TRP A 1 86 ? 4.009 -5.587 -0.183 1.00 90.00 86 TRP A CA 1
ATOM 666 C C . TRP A 1 86 ? 4.386 -4.138 -0.504 1.00 90.00 86 TRP A C 1
ATOM 668 O O . TRP A 1 86 ? 5.161 -3.900 -1.429 1.00 90.00 86 TRP A O 1
ATOM 678 N N . LEU A 1 87 ? 3.926 -3.179 0.304 1.00 90.75 87 LEU A N 1
ATOM 679 C CA . LEU A 1 87 ? 4.299 -1.771 0.152 1.00 90.75 87 LEU A CA 1
ATOM 680 C C . LEU A 1 87 ? 5.804 -1.553 0.322 1.00 90.75 87 LEU A C 1
ATOM 682 O O . LEU A 1 87 ? 6.417 -0.852 -0.479 1.00 90.75 87 LEU A O 1
ATOM 686 N N . ALA A 1 88 ? 6.414 -2.189 1.322 1.00 91.62 88 ALA A N 1
ATOM 687 C CA . ALA A 1 88 ? 7.847 -2.103 1.560 1.00 91.62 88 ALA A CA 1
ATOM 688 C C . ALA A 1 88 ? 8.656 -2.616 0.366 1.00 91.62 88 ALA A C 1
ATOM 690 O O . ALA A 1 88 ? 9.665 -2.018 0.010 1.00 91.62 88 ALA A O 1
ATOM 691 N N . ARG A 1 89 ? 8.192 -3.685 -0.289 1.00 89.31 89 ARG A N 1
ATOM 692 C CA . ARG A 1 89 ? 8.846 -4.233 -1.479 1.00 89.31 89 ARG A CA 1
ATOM 693 C C . ARG A 1 89 ? 8.733 -3.307 -2.690 1.00 89.31 89 ARG A C 1
ATOM 695 O O . ARG A 1 89 ? 9.708 -3.132 -3.420 1.00 89.31 89 ARG A O 1
ATOM 702 N N . ILE A 1 90 ? 7.575 -2.668 -2.869 1.00 90.12 90 ILE A N 1
ATOM 703 C CA . ILE A 1 90 ? 7.362 -1.664 -3.921 1.00 90.12 90 ILE A CA 1
ATOM 704 C C . ILE A 1 90 ? 8.273 -0.456 -3.689 1.00 90.12 90 ILE A C 1
ATOM 706 O O . ILE A 1 90 ? 9.070 -0.115 -4.563 1.00 90.12 90 ILE A O 1
ATOM 710 N N . PHE A 1 91 ? 8.199 0.170 -2.512 1.00 89.81 91 PHE A N 1
ATOM 711 C CA . PHE A 1 91 ? 8.979 1.371 -2.194 1.00 89.81 91 PHE A CA 1
ATOM 712 C C . PHE A 1 91 ? 10.483 1.088 -2.082 1.00 89.81 91 PHE A C 1
ATOM 714 O O . PHE A 1 91 ? 11.303 1.914 -2.485 1.00 89.81 91 PHE A O 1
ATOM 721 N N . GLY A 1 92 ? 10.848 -0.116 -1.640 1.00 88.94 92 GLY A N 1
ATOM 722 C CA . GLY A 1 92 ? 12.209 -0.645 -1.642 1.00 88.94 92 GLY A CA 1
ATOM 723 C C . GLY A 1 92 ? 12.742 -1.026 -3.023 1.00 88.94 92 GLY A C 1
ATOM 724 O O . GLY A 1 92 ? 13.875 -1.484 -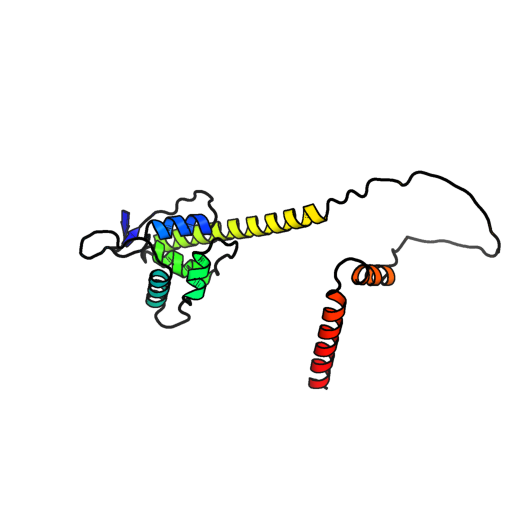3.117 1.00 88.94 92 GLY A O 1
ATOM 725 N N . CYS A 1 93 ? 11.975 -0.824 -4.101 1.00 87.50 93 CYS A N 1
ATOM 726 C CA . CYS A 1 93 ? 12.399 -1.097 -5.477 1.00 87.50 93 CYS A CA 1
ATOM 727 C C . CYS A 1 93 ? 12.874 -2.550 -5.698 1.00 87.50 93 CYS A C 1
ATOM 729 O O . CYS A 1 93 ? 13.807 -2.774 -6.464 1.00 87.50 93 CYS A O 1
ATOM 731 N N . ASP A 1 94 ? 12.255 -3.528 -5.024 1.00 84.31 94 ASP A N 1
ATOM 732 C CA . ASP A 1 94 ? 12.647 -4.952 -5.010 1.00 84.31 94 ASP A CA 1
ATOM 733 C C . ASP A 1 94 ? 14.064 -5.262 -4.480 1.00 84.31 94 ASP A C 1
ATOM 735 O O . ASP A 1 94 ? 14.518 -6.402 -4.565 1.00 84.31 94 ASP A O 1
ATOM 739 N N . ASP A 1 95 ? 14.765 -4.289 -3.893 1.00 87.56 95 ASP A N 1
ATOM 740 C CA . ASP A 1 95 ? 16.046 -4.512 -3.214 1.00 87.56 95 ASP A CA 1
ATOM 741 C C . ASP A 1 95 ? 15.786 -5.023 -1.781 1.00 87.56 95 ASP A C 1
ATOM 743 O O . ASP A 1 95 ? 15.042 -4.372 -1.039 1.00 87.56 95 ASP A O 1
ATOM 747 N N . PRO A 1 96 ? 16.350 -6.173 -1.358 1.00 86.81 96 PRO A N 1
ATOM 748 C CA . PRO A 1 96 ? 16.095 -6.746 -0.036 1.00 86.81 96 PRO A CA 1
ATOM 749 C C . PRO A 1 96 ? 16.509 -5.822 1.115 1.00 86.81 96 PRO A C 1
ATOM 751 O O . PRO A 1 96 ? 15.805 -5.762 2.126 1.00 86.81 96 PRO A O 1
ATOM 754 N N . VAL A 1 97 ? 17.601 -5.064 0.963 1.00 88.38 97 VAL A N 1
ATOM 755 C CA . VAL A 1 97 ? 18.088 -4.165 2.019 1.00 88.38 97 VAL A CA 1
ATOM 756 C C . VAL A 1 97 ? 17.128 -2.989 2.163 1.00 88.38 97 VAL A C 1
ATOM 758 O O . VAL A 1 97 ? 16.556 -2.783 3.233 1.00 88.38 97 VAL A O 1
ATOM 761 N N . ALA A 1 98 ? 16.848 -2.297 1.059 1.00 88.94 98 ALA A N 1
ATOM 762 C CA . ALA A 1 98 ? 15.901 -1.185 1.031 1.00 88.94 98 ALA A CA 1
ATOM 763 C C . ALA A 1 98 ? 14.478 -1.601 1.448 1.00 88.94 98 ALA A C 1
ATOM 765 O O . ALA A 1 98 ? 13.780 -0.850 2.125 1.00 88.94 98 ALA A O 1
ATOM 766 N N . THR A 1 99 ? 14.048 -2.809 1.077 1.00 90.38 99 THR A N 1
ATOM 767 C CA . THR A 1 99 ? 12.752 -3.370 1.480 1.00 90.38 99 THR A CA 1
ATOM 768 C C . THR A 1 99 ? 12.685 -3.567 2.990 1.00 90.38 99 THR A C 1
ATOM 770 O O . THR A 1 99 ? 11.672 -3.233 3.597 1.00 90.38 99 THR A O 1
ATOM 773 N N . SER A 1 100 ? 13.748 -4.077 3.621 1.00 89.38 100 SER A N 1
ATOM 774 C CA . SER A 1 100 ? 13.772 -4.261 5.077 1.00 89.38 100 SER A CA 1
ATOM 775 C C . SER A 1 100 ? 13.722 -2.929 5.831 1.00 89.38 100 SER A C 1
ATOM 777 O O . SER A 1 100 ? 12.956 -2.795 6.785 1.00 89.38 100 SER A O 1
ATOM 779 N N . GLU A 1 101 ? 14.446 -1.913 5.354 1.00 91.94 101 GLU A N 1
ATOM 780 C CA . GLU A 1 101 ? 14.393 -0.553 5.899 1.00 91.94 101 GLU A CA 1
ATOM 781 C C . GLU A 1 101 ? 12.990 0.048 5.785 1.00 91.94 101 GLU A C 1
ATOM 783 O O . GLU A 1 101 ? 12.448 0.564 6.766 1.00 91.94 101 GLU A O 1
ATOM 788 N N . TRP A 1 102 ? 12.368 -0.077 4.610 1.00 92.38 102 TRP A N 1
ATOM 789 C CA . TRP A 1 102 ? 10.999 0.376 4.394 1.00 92.38 102 TRP A CA 1
ATOM 790 C C . TRP A 1 102 ? 9.987 -0.398 5.237 1.00 92.38 102 TRP A C 1
ATOM 792 O O . TRP A 1 102 ? 9.049 0.198 5.762 1.00 92.38 102 TRP A O 1
ATOM 802 N N . GLN A 1 103 ? 10.171 -1.704 5.422 1.00 92.69 103 GLN A N 1
ATOM 803 C CA . GLN A 1 103 ? 9.300 -2.513 6.269 1.00 92.69 103 GLN A CA 1
ATOM 804 C C . GLN A 1 103 ? 9.385 -2.070 7.734 1.00 92.69 103 GLN A C 1
ATOM 806 O O . GLN A 1 103 ? 8.347 -1.938 8.388 1.00 92.69 103 GLN A O 1
ATOM 811 N N . MET A 1 104 ? 10.594 -1.804 8.240 1.00 91.69 104 MET A N 1
ATOM 812 C CA . MET A 1 104 ? 10.796 -1.280 9.592 1.00 91.69 104 MET A CA 1
ATOM 813 C C . MET A 1 104 ? 10.104 0.074 9.763 1.00 91.69 104 MET A C 1
ATOM 815 O O . MET A 1 104 ? 9.281 0.214 10.669 1.00 91.69 104 MET A O 1
ATOM 819 N N . GLU A 1 105 ? 10.337 1.033 8.864 1.00 92.38 105 GLU A N 1
ATOM 820 C CA . GLU A 1 105 ? 9.737 2.368 8.985 1.00 92.38 105 GLU A CA 1
ATOM 821 C C . GLU A 1 105 ? 8.207 2.337 8.852 1.00 92.38 105 GLU A C 1
ATOM 823 O O . GLU A 1 105 ? 7.508 2.955 9.653 1.00 92.38 105 GLU A O 1
ATOM 828 N N . LEU A 1 106 ? 7.653 1.575 7.901 1.00 91.81 106 LEU A N 1
ATOM 829 C CA . LEU A 1 106 ? 6.199 1.460 7.732 1.00 91.81 106 LEU A CA 1
ATOM 830 C C . LEU A 1 106 ? 5.529 0.797 8.942 1.00 91.81 106 LEU A C 1
ATOM 832 O O . LEU A 1 106 ? 4.443 1.217 9.347 1.00 91.81 106 LEU A O 1
ATOM 836 N N . SER A 1 107 ? 6.168 -0.211 9.543 1.00 90.12 107 SER A N 1
ATOM 837 C CA . SER A 1 107 ? 5.661 -0.854 10.762 1.00 90.12 107 SER A CA 1
ATOM 838 C C . SER A 1 107 ? 5.720 0.078 11.980 1.00 90.12 107 SER A C 1
ATOM 840 O O . SER A 1 107 ? 4.779 0.118 12.780 1.00 90.12 107 SER A O 1
ATOM 842 N N . ALA A 1 108 ? 6.772 0.896 12.086 1.00 92.25 108 ALA A N 1
ATOM 843 C CA . ALA A 1 108 ? 6.890 1.922 13.113 1.00 92.25 108 ALA A CA 1
ATOM 844 C C . ALA A 1 108 ? 5.816 3.007 12.930 1.00 92.25 108 ALA A C 1
ATOM 846 O O . ALA A 1 108 ? 5.094 3.322 13.874 1.00 92.25 108 ALA A O 1
ATOM 847 N N . ALA A 1 109 ? 5.630 3.510 11.708 1.00 91.00 109 ALA A N 1
ATOM 848 C CA . ALA A 1 109 ? 4.606 4.500 11.378 1.00 91.00 109 ALA A CA 1
ATOM 849 C C . ALA A 1 109 ? 3.176 3.974 11.613 1.00 91.00 109 ALA A C 1
ATOM 851 O O . ALA A 1 109 ? 2.301 4.717 12.063 1.00 91.00 109 ALA A O 1
ATOM 852 N N . GLN A 1 110 ? 2.923 2.681 11.369 1.00 91.12 110 GLN A N 1
ATOM 853 C CA . GLN A 1 110 ? 1.655 2.045 11.738 1.00 91.12 110 GLN A CA 1
ATOM 854 C C . GLN A 1 110 ? 1.479 1.986 13.261 1.00 91.12 110 GLN A C 1
ATOM 856 O O . GLN A 1 110 ? 0.385 2.249 13.765 1.00 91.12 110 GLN A O 1
ATOM 861 N N . SER A 1 111 ? 2.538 1.641 13.994 1.00 89.62 111 SER A N 1
ATOM 862 C CA . SER A 1 111 ? 2.509 1.585 15.457 1.00 89.62 111 SER A CA 1
ATOM 863 C C . SER A 1 111 ? 2.168 2.956 16.047 1.00 89.62 111 SER A C 1
ATOM 865 O O . SER A 1 111 ? 1.288 3.035 16.904 1.00 89.62 111 SER A O 1
ATOM 867 N N . ARG A 1 112 ? 2.750 4.034 15.505 1.00 89.69 112 ARG A N 1
ATOM 868 C CA . ARG A 1 112 ? 2.427 5.431 15.854 1.00 89.69 112 ARG A CA 1
ATOM 869 C C . ARG A 1 112 ? 0.955 5.766 15.591 1.00 89.69 112 ARG A C 1
ATOM 871 O O . ARG A 1 112 ? 0.254 6.160 16.519 1.00 89.69 112 ARG A O 1
ATOM 878 N N . LEU A 1 113 ? 0.441 5.459 14.395 1.00 89.94 113 LEU A N 1
ATOM 879 C CA . LEU A 1 113 ? -0.979 5.659 14.066 1.00 89.94 113 LEU A CA 1
ATOM 880 C C . LEU A 1 113 ? -1.906 4.882 15.020 1.00 89.94 113 LEU A C 1
ATOM 882 O O . LEU A 1 113 ? -2.957 5.370 15.434 1.00 89.94 113 LEU A O 1
ATOM 886 N N . SER A 1 114 ? -1.521 3.659 15.394 1.00 89.00 114 SER A N 1
ATOM 887 C CA . SER A 1 114 ? -2.302 2.839 16.320 1.00 89.00 114 SER A CA 1
ATOM 888 C C . SER A 1 114 ? -2.270 3.366 17.760 1.00 89.00 114 SER A C 1
ATOM 890 O O . SER A 1 114 ? -3.285 3.272 18.452 1.00 89.00 114 SER A O 1
ATOM 892 N N . ALA A 1 115 ? -1.147 3.946 18.198 1.00 90.12 115 ALA A N 1
ATOM 893 C CA . ALA A 1 115 ? -1.016 4.612 19.490 1.00 90.12 115 ALA A CA 1
ATOM 894 C C . ALA A 1 115 ? -1.880 5.878 19.534 1.00 90.12 115 ALA A C 1
ATOM 896 O O . ALA A 1 115 ? -2.741 5.987 20.404 1.00 90.12 115 ALA A O 1
ATOM 897 N N . LYS A 1 116 ? -1.781 6.732 18.509 1.00 88.75 116 LYS A N 1
ATOM 898 C CA . LYS A 1 116 ? -2.615 7.929 18.340 1.00 88.75 116 LYS A CA 1
ATOM 899 C C . LYS A 1 116 ? -4.110 7.604 18.360 1.00 88.75 116 LYS A C 1
ATOM 901 O O . LYS A 1 116 ? -4.887 8.251 19.054 1.00 88.75 116 LYS A O 1
ATOM 906 N N . ARG A 1 117 ? -4.524 6.520 17.692 1.00 88.12 117 ARG A N 1
ATOM 907 C CA . ARG A 1 117 ? -5.914 6.030 17.742 1.00 88.12 117 ARG A CA 1
ATOM 908 C C . ARG A 1 117 ? -6.347 5.614 19.153 1.00 88.12 117 ARG A C 1
ATOM 910 O O . ARG A 1 117 ? -7.510 5.779 19.518 1.00 88.12 117 ARG A O 1
ATOM 917 N N . ARG A 1 118 ? -5.455 5.015 19.948 1.00 88.38 118 ARG A N 1
ATOM 918 C CA . ARG A 1 118 ? -5.758 4.640 21.342 1.00 88.38 118 ARG A CA 1
ATOM 919 C C . ARG A 1 118 ? -5.883 5.875 22.226 1.00 88.38 118 ARG A C 1
ATOM 921 O O . ARG A 1 118 ? -6.784 5.914 23.056 1.00 88.38 118 ARG A O 1
ATOM 928 N N . GLU A 1 119 ? -5.024 6.865 22.032 1.00 88.25 119 GLU A N 1
ATOM 929 C CA . GLU A 1 119 ? -5.068 8.143 22.748 1.00 88.25 119 GLU A CA 1
ATOM 930 C C . G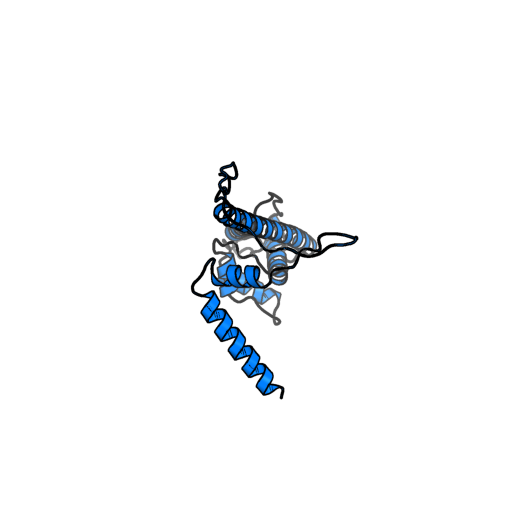LU A 1 119 ? -6.345 8.918 22.433 1.00 88.25 119 GLU A C 1
ATOM 932 O O . GLU A 1 119 ? -7.046 9.313 23.359 1.00 88.25 119 GLU A O 1
ATOM 937 N N . TRP A 1 120 ? -6.728 9.023 21.158 1.00 83.12 120 TRP A N 1
ATOM 938 C CA . TRP A 1 120 ? -7.987 9.657 20.757 1.00 83.12 120 TRP A CA 1
ATOM 939 C C . TRP A 1 120 ? -9.203 9.001 21.419 1.00 83.12 120 TRP A C 1
ATOM 941 O O . TRP A 1 120 ? -10.089 9.676 21.935 1.00 83.12 120 TRP A O 1
ATOM 951 N N . LYS A 1 121 ? -9.235 7.663 21.464 1.00 86.00 121 LYS A N 1
ATOM 952 C CA . LYS A 1 121 ? -10.300 6.928 22.164 1.00 86.00 121 LYS A CA 1
ATOM 953 C C . LYS A 1 121 ? -10.314 7.199 23.667 1.00 86.00 121 LYS A C 1
ATOM 955 O O . LYS A 1 121 ? -11.391 7.257 24.249 1.00 86.00 121 LYS A O 1
ATOM 960 N N . ARG A 1 122 ? -9.145 7.349 24.296 1.00 84.88 122 ARG A N 1
ATOM 961 C CA . ARG A 1 122 ? -9.036 7.695 25.721 1.00 84.88 122 ARG A CA 1
ATOM 962 C C . ARG A 1 122 ? -9.501 9.123 25.987 1.00 84.88 122 ARG A C 1
ATOM 964 O O . ARG A 1 122 ? -10.260 9.312 26.922 1.00 84.88 122 ARG A O 1
ATOM 971 N N . ALA A 1 123 ? -9.124 10.086 25.148 1.00 78.88 123 ALA A N 1
ATOM 972 C CA . ALA A 1 123 ? -9.566 11.476 25.262 1.00 78.88 123 ALA A CA 1
ATOM 973 C C . ALA A 1 123 ? -11.080 11.621 25.025 1.00 78.88 123 ALA A C 1
ATOM 975 O O . ALA A 1 123 ? -11.772 12.270 25.799 1.00 78.88 123 ALA A O 1
ATOM 976 N N . GLY A 1 124 ? -11.631 10.938 24.016 1.00 68.06 124 GLY A N 1
ATOM 977 C CA . GLY A 1 124 ? -13.081 10.895 23.793 1.00 68.06 124 GLY A CA 1
ATOM 978 C C . GLY A 1 124 ? -13.850 10.212 24.930 1.00 68.06 124 GLY A C 1
ATOM 979 O O . GLY A 1 124 ? -14.986 10.579 25.212 1.00 68.06 124 GLY A O 1
ATOM 980 N N . SER A 1 125 ? -13.224 9.250 25.614 1.00 58.19 125 SER A N 1
ATOM 981 C CA . SER A 1 125 ? -13.771 8.635 26.828 1.00 58.19 125 SER A CA 1
ATOM 982 C C . SER A 1 125 ? -13.611 9.522 28.065 1.00 58.19 125 SER A C 1
ATOM 984 O O . SER A 1 125 ? -14.453 9.434 28.951 1.00 58.19 125 SER A O 1
ATOM 986 N N . SER A 1 126 ? -12.568 10.357 28.152 1.00 54.84 126 SER A N 1
ATOM 987 C CA . SER A 1 126 ? -12.353 11.231 29.311 1.00 54.84 126 SER A CA 1
ATOM 988 C C . SER A 1 126 ? -13.297 12.428 29.308 1.00 54.84 126 SER A C 1
ATOM 990 O O . SER A 1 126 ? -13.724 12.835 30.375 1.00 54.84 126 SER A O 1
ATOM 992 N N . VAL A 1 127 ? -13.712 12.928 28.137 1.00 52.31 127 VAL A N 1
ATOM 993 C CA . VAL A 1 127 ? -14.763 13.962 28.039 1.00 52.31 127 VAL A CA 1
ATOM 994 C C . VAL A 1 127 ? -16.128 13.430 28.506 1.00 52.31 127 VAL A C 1
ATOM 996 O O . VAL A 1 127 ? -16.930 14.177 29.053 1.00 52.31 127 VAL A O 1
ATOM 999 N N . ALA A 1 128 ? -16.390 12.124 28.370 1.00 49.12 128 ALA A N 1
ATOM 1000 C CA . ALA A 1 128 ? -17.561 11.479 28.978 1.00 49.12 128 ALA A CA 1
ATOM 1001 C C . ALA A 1 128 ? -17.377 11.175 30.483 1.00 49.12 128 ALA A C 1
ATOM 1003 O O . ALA A 1 128 ? -18.331 10.789 31.153 1.00 49.12 128 ALA A O 1
ATOM 1004 N N . GLN A 1 129 ? -16.162 11.351 31.008 1.00 43.31 129 GLN A N 1
ATOM 1005 C CA . GLN A 1 129 ? -15.767 11.126 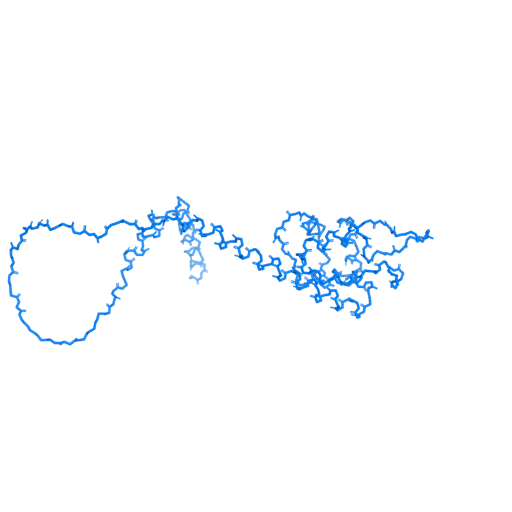32.399 1.00 43.31 129 GLN A CA 1
ATOM 1006 C C . GLN A 1 129 ? -15.317 12.445 33.060 1.00 43.31 129 GLN A C 1
ATOM 1008 O O . GLN A 1 129 ? -14.455 12.458 33.930 1.00 43.31 129 GLN A O 1
ATOM 1013 N N . GLU A 1 130 ? -15.896 13.565 32.629 1.00 37.94 130 GLU A N 1
ATOM 1014 C CA . GLU A 1 130 ? -15.758 14.888 33.246 1.00 37.94 130 GLU A CA 1
ATOM 1015 C C . GLU A 1 130 ? -17.152 15.419 33.630 1.00 37.94 130 GLU A C 1
ATOM 1017 O O . GLU A 1 130 ? -17.538 16.544 33.332 1.00 37.94 130 GLU A O 1
ATOM 1022 N N . ILE A 1 131 ? -17.949 14.582 34.300 1.00 43.31 131 ILE A N 1
ATOM 1023 C CA . ILE A 1 131 ? -18.906 15.094 35.285 1.00 43.31 131 ILE A CA 1
ATOM 1024 C C . ILE A 1 131 ? -18.146 15.054 36.613 1.00 43.31 131 ILE A C 1
ATOM 1026 O O . ILE A 1 131 ? -17.819 13.960 37.079 1.00 43.31 131 ILE A O 1
ATOM 1030 N N . PRO A 1 132 ? -17.779 16.207 37.197 1.00 39.00 132 PRO A N 1
ATOM 1031 C CA . PRO A 1 132 ? -17.112 16.230 38.484 1.00 39.00 132 PRO A CA 1
ATOM 1032 C C . PRO A 1 132 ? -18.139 15.881 39.564 1.00 39.00 132 PRO A C 1
ATOM 1034 O O . PRO A 1 132 ? -18.960 16.718 39.937 1.00 39.00 132 PRO A O 1
ATOM 1037 N N . ASP A 1 133 ? -18.075 14.661 40.095 1.00 37.03 133 ASP A N 1
ATOM 1038 C CA . ASP A 1 133 ? -18.685 14.325 41.385 1.00 37.03 133 ASP A CA 1
ATOM 1039 C C . ASP A 1 133 ? -17.872 15.004 42.503 1.00 37.03 133 ASP A C 1
ATOM 1041 O O . ASP A 1 133 ? -17.093 14.387 43.226 1.00 37.03 133 ASP A O 1
ATOM 1045 N N . THR A 1 134 ? -18.024 16.323 42.622 1.00 39.62 134 THR A N 1
ATOM 1046 C CA . THR A 1 134 ? -17.566 17.108 43.774 1.00 39.62 134 THR A CA 1
ATOM 1047 C C . THR A 1 134 ? -18.668 18.059 44.225 1.00 39.62 134 THR A C 1
ATOM 1049 O O . THR A 1 134 ? -18.720 19.196 43.766 1.00 39.62 134 THR A O 1
ATOM 1052 N N . ALA A 1 135 ? -19.539 17.556 45.108 1.00 31.12 135 ALA A N 1
ATOM 1053 C CA . ALA A 1 135 ? -20.403 18.241 46.090 1.00 31.12 135 ALA A CA 1
ATOM 1054 C C . ALA A 1 135 ? -21.495 17.226 46.495 1.00 31.12 135 ALA A C 1
ATOM 1056 O O . ALA A 1 135 ? -22.149 16.685 45.619 1.00 31.12 135 ALA A O 1
ATOM 1057 N N . LEU A 1 136 ? -21.803 16.854 47.734 1.00 34.78 136 LEU A N 1
ATOM 1058 C CA . LEU A 1 136 ? -21.568 17.386 49.069 1.00 34.78 136 LEU A CA 1
ATOM 1059 C C . LEU A 1 136 ? -21.892 16.223 50.029 1.00 34.78 136 LEU A C 1
ATOM 1061 O O . LEU A 1 136 ? -23.031 15.769 50.071 1.00 34.78 136 LEU A O 1
ATOM 1065 N N . THR A 1 137 ? -20.934 15.750 50.820 1.00 33.59 137 THR A N 1
ATOM 1066 C CA . THR A 1 137 ? -21.242 15.017 52.059 1.00 33.59 137 THR A CA 1
ATOM 1067 C C . THR A 1 137 ? -20.708 15.841 53.213 1.00 33.59 137 THR A C 1
ATOM 1069 O O . THR A 1 137 ? -19.568 15.676 53.638 1.00 33.59 137 THR A O 1
ATOM 1072 N N . ALA A 1 138 ? -21.535 16.775 53.666 1.00 32.00 138 ALA A N 1
ATOM 1073 C CA . ALA A 1 138 ? -21.402 17.422 54.957 1.00 32.00 138 ALA A CA 1
ATOM 1074 C C . ALA A 1 138 ? -22.815 17.658 55.501 1.00 32.00 138 ALA A C 1
ATOM 1076 O O . ALA A 1 138 ? -23.530 18.516 54.996 1.00 32.00 138 ALA A O 1
ATOM 1077 N N . THR A 1 139 ? -23.155 16.817 56.482 1.00 29.20 139 THR A N 1
ATOM 1078 C CA . THR A 1 139 ? -23.954 17.107 57.683 1.00 29.20 139 THR A CA 1
ATOM 1079 C C . THR A 1 139 ? -25.372 17.645 57.485 1.00 29.20 139 THR A C 1
ATOM 1081 O O . THR A 1 139 ? -25.529 18.754 57.008 1.00 29.20 139 THR A O 1
ATOM 1084 N N . PHE A 1 140 ? -26.383 16.896 57.941 1.00 28.86 140 PHE A N 1
ATOM 1085 C CA . PHE A 1 140 ? -27.345 17.332 58.968 1.00 28.86 140 PHE A CA 1
ATOM 1086 C C . PHE A 1 140 ? -28.139 16.114 59.473 1.00 28.86 140 PHE A C 1
ATOM 1088 O O . PHE A 1 140 ? -28.675 15.339 58.681 1.00 28.86 140 PHE A O 1
ATOM 1095 N N . ASP A 1 141 ? -28.109 15.956 60.796 1.00 28.02 141 ASP A N 1
ATOM 1096 C CA . ASP A 1 141 ? -28.854 15.011 61.632 1.00 28.02 141 ASP A CA 1
ATOM 1097 C C . ASP A 1 141 ? -30.372 15.270 61.620 1.00 28.02 141 ASP A C 1
ATOM 1099 O O . ASP A 1 141 ? -30.789 16.375 61.268 1.00 28.02 141 ASP A O 1
ATOM 1103 N N . ASP A 1 142 ? -31.141 14.247 62.031 1.00 26.12 142 ASP A N 1
ATOM 1104 C CA . ASP A 1 142 ? -32.336 14.250 62.920 1.00 26.12 142 ASP A CA 1
ATOM 1105 C C . ASP A 1 142 ? -33.256 13.071 62.505 1.00 26.12 142 ASP A C 1
ATOM 1107 O O . ASP A 1 142 ? -33.821 13.067 61.414 1.00 26.12 142 ASP A O 1
ATOM 1111 N N . GLU A 1 143 ? -33.155 11.889 63.123 1.00 27.39 143 GLU A N 1
ATOM 1112 C CA . GLU A 1 143 ? -33.776 11.437 64.389 1.00 27.39 143 GLU A CA 1
ATOM 1113 C C . GLU A 1 143 ? -35.115 10.698 64.175 1.00 27.39 143 GLU A C 1
ATOM 1115 O O . GLU A 1 143 ? -35.927 11.060 63.325 1.00 27.39 143 GLU A O 1
ATOM 1120 N N . THR A 1 144 ? -35.354 9.702 65.044 1.00 26.03 144 THR A N 1
ATOM 1121 C CA . THR A 1 144 ? -36.616 8.972 65.308 1.00 26.03 144 THR A CA 1
ATOM 1122 C C . THR A 1 144 ? -36.853 7.760 64.379 1.00 26.03 144 THR A C 1
ATOM 1124 O O . THR A 1 144 ? -37.012 7.910 63.176 1.00 26.03 144 THR A O 1
ATOM 1127 N N . ASP A 1 145 ? -36.898 6.492 64.801 1.00 27.33 145 ASP A N 1
ATOM 1128 C CA . ASP A 1 145 ? -37.140 5.910 66.121 1.00 27.33 145 ASP A CA 1
ATOM 1129 C C . ASP A 1 145 ? -36.658 4.438 66.162 1.00 27.33 145 ASP A C 1
ATOM 1131 O O . ASP A 1 145 ? -36.730 3.703 65.173 1.00 27.33 145 ASP A O 1
ATOM 1135 N N . SER A 1 146 ? -36.192 4.008 67.335 1.00 27.08 146 SER A N 1
ATOM 1136 C CA . SER A 1 146 ? -36.105 2.599 67.779 1.00 27.08 146 SER A CA 1
ATOM 1137 C C . SER A 1 146 ? -37.464 2.189 68.410 1.00 27.08 146 SER A C 1
ATOM 1139 O O . SER A 1 146 ? -38.349 3.041 68.416 1.00 27.08 146 SER A O 1
ATOM 1141 N N . PRO A 1 147 ? -37.714 0.983 68.988 1.00 39.06 147 PRO A N 1
ATOM 1142 C CA . PRO A 1 147 ? -36.786 -0.085 69.396 1.00 39.06 147 PRO A CA 1
ATOM 1143 C C . PRO A 1 147 ? -37.256 -1.532 69.089 1.00 39.06 147 PRO A C 1
ATOM 1145 O O . PRO A 1 147 ? -38.440 -1.801 68.914 1.00 39.06 147 PRO A O 1
ATOM 1148 N N . ALA A 1 148 ? -36.337 -2.503 69.151 1.00 29.55 148 ALA A N 1
ATOM 1149 C CA . ALA A 1 148 ? -36.575 -3.799 69.808 1.00 29.55 148 ALA A CA 1
ATOM 1150 C C . ALA A 1 148 ? -35.259 -4.580 69.972 1.00 29.55 148 ALA A C 1
ATOM 1152 O O . ALA A 1 148 ? -34.395 -4.587 69.103 1.00 29.55 148 ALA A O 1
ATOM 1153 N N . GLU A 1 149 ? -35.136 -5.206 71.133 1.00 25.97 149 GLU A N 1
ATOM 1154 C CA . GLU A 1 149 ? -33.930 -5.638 71.839 1.00 25.97 149 GLU A CA 1
ATOM 1155 C C . GLU A 1 149 ? -33.694 -7.169 71.754 1.00 25.97 149 GLU A C 1
ATOM 1157 O O . GLU A 1 149 ? -34.584 -7.909 71.343 1.00 25.97 149 GLU A O 1
ATOM 1162 N N . LEU A 1 150 ? -32.524 -7.609 72.259 1.00 28.09 150 LEU A N 1
ATOM 1163 C CA . LEU A 1 150 ? -31.981 -8.974 72.481 1.00 28.09 150 LEU A CA 1
ATOM 1164 C C . LEU A 1 150 ? -31.253 -9.616 71.274 1.00 28.09 150 LEU A C 1
ATOM 1166 O O . LEU A 1 150 ? -31.820 -9.754 70.204 1.00 28.09 150 LEU A O 1
ATOM 1170 N N . THR A 1 151 ? -29.998 -10.091 71.339 1.00 30.66 151 THR A N 1
ATOM 1171 C CA . THR A 1 151 ? -29.093 -10.441 72.457 1.00 30.66 151 THR A CA 1
ATOM 1172 C C . THR A 1 151 ? -27.642 -10.608 71.952 1.00 30.66 151 THR A C 1
ATOM 1174 O O . THR A 1 151 ? -27.427 -11.063 70.833 1.00 30.66 151 THR A O 1
ATOM 1177 N N . ARG A 1 152 ? -26.687 -10.266 72.831 1.00 30.31 152 ARG A N 1
ATOM 1178 C CA . ARG A 1 152 ? -25.246 -10.629 72.956 1.00 30.31 152 ARG A CA 1
ATOM 1179 C C . ARG A 1 152 ? -24.868 -12.048 72.451 1.00 30.31 152 ARG A C 1
ATOM 1181 O O . ARG A 1 152 ? -25.715 -12.927 72.510 1.00 30.31 152 ARG A O 1
ATOM 1188 N N . ASP A 1 153 ? -23.650 -12.420 72.032 1.00 25.62 153 ASP A N 1
ATOM 1189 C CA . ASP A 1 153 ? -22.286 -11.903 72.252 1.00 25.62 153 ASP A CA 1
ATOM 1190 C C . ASP A 1 153 ? -21.256 -12.670 71.360 1.00 25.62 153 ASP A C 1
ATOM 1192 O O . ASP A 1 153 ? -21.493 -13.818 70.989 1.00 25.62 153 ASP A O 1
ATOM 1196 N N . THR A 1 154 ? -20.053 -12.091 71.208 1.00 26.61 154 THR A N 1
ATOM 1197 C CA . THR A 1 154 ? -18.718 -12.708 70.928 1.00 26.61 154 THR A CA 1
ATOM 1198 C C . THR A 1 154 ? -18.194 -12.891 69.480 1.00 26.61 154 THR A C 1
ATOM 1200 O O . THR A 1 154 ? -18.462 -13.878 68.807 1.00 26.61 154 THR A O 1
ATOM 1203 N N . ASP A 1 155 ? -17.324 -11.939 69.111 1.00 28.08 155 ASP A N 1
ATOM 1204 C CA . ASP A 1 155 ? -15.970 -12.033 68.513 1.00 28.08 155 ASP A CA 1
ATOM 1205 C C . ASP A 1 155 ? -15.684 -12.740 67.160 1.00 28.08 155 ASP A C 1
ATOM 1207 O O . ASP A 1 155 ? -15.887 -13.938 66.983 1.00 28.08 155 ASP A O 1
ATOM 1211 N N . ALA A 1 156 ? -15.040 -11.952 66.279 1.00 30.78 156 ALA A N 1
ATOM 1212 C CA . ALA A 1 156 ? -13.942 -12.280 65.353 1.00 30.78 156 ALA A CA 1
ATOM 1213 C C . ALA A 1 156 ? -14.153 -11.942 63.852 1.00 30.78 156 ALA A C 1
ATOM 1215 O O . ALA A 1 156 ? -14.905 -12.586 63.130 1.00 30.78 156 ALA A O 1
ATOM 1216 N N . LYS A 1 157 ? -13.294 -11.018 63.382 1.00 30.39 157 LYS A N 1
ATOM 1217 C CA . LYS A 1 157 ? -12.714 -10.850 62.026 1.00 30.39 157 LYS A CA 1
ATOM 1218 C C . LYS A 1 157 ? -13.554 -10.362 60.820 1.00 30.39 157 LYS A C 1
ATOM 1220 O O . LYS A 1 157 ? -14.311 -11.099 60.208 1.00 30.39 157 LYS A O 1
ATOM 1225 N N . GLU A 1 158 ? -13.126 -9.176 60.366 1.00 34.66 158 GLU A N 1
ATOM 1226 C CA . GLU A 1 158 ? -12.979 -8.659 58.986 1.00 34.66 158 GLU A CA 1
ATOM 1227 C C . GLU A 1 158 ? -14.209 -8.424 58.073 1.00 34.66 158 GLU A C 1
ATOM 1229 O O . GLU A 1 158 ? -15.035 -9.310 57.857 1.00 34.66 158 GLU A O 1
ATOM 1234 N N . PRO A 1 159 ? -14.279 -7.249 57.403 1.00 36.53 159 PRO A N 1
ATOM 1235 C CA . PRO A 1 159 ? -15.354 -6.908 56.482 1.00 36.53 159 PRO A CA 1
ATOM 1236 C C . PRO A 1 159 ? -15.078 -7.520 55.103 1.00 36.53 159 PRO A C 1
ATOM 1238 O O . PRO A 1 159 ? -14.354 -6.963 54.278 1.00 36.53 159 PRO A O 1
ATOM 1241 N N . ARG A 1 160 ? -15.676 -8.677 54.810 1.00 38.53 160 ARG A N 1
ATOM 1242 C CA . ARG A 1 160 ? -15.728 -9.188 53.434 1.00 38.53 160 ARG A CA 1
ATOM 1243 C C . ARG A 1 160 ? -16.870 -8.507 52.694 1.00 38.53 160 ARG A C 1
ATOM 1245 O O . ARG A 1 160 ? -18.033 -8.839 52.891 1.00 38.53 160 ARG A O 1
ATOM 1252 N N . GLY A 1 161 ? -16.501 -7.545 51.846 1.00 47.59 161 GLY A N 1
ATOM 1253 C CA . GLY A 1 161 ? -17.402 -6.837 50.946 1.00 47.59 161 GLY A CA 1
ATOM 1254 C C . GLY A 1 161 ? -18.292 -7.809 50.179 1.00 47.59 161 GLY A C 1
ATOM 1255 O O . GLY A 1 161 ? -17.833 -8.548 49.304 1.00 47.59 161 GLY A O 1
ATOM 1256 N N . SER A 1 162 ? -19.576 -7.808 50.523 1.00 44.81 162 SER A N 1
ATOM 1257 C CA . SER A 1 162 ? -20.603 -8.486 49.756 1.00 44.81 162 SER A CA 1
ATOM 1258 C C . SER A 1 162 ? -20.682 -7.800 48.393 1.00 44.81 162 SER A C 1
ATOM 1260 O O . SER A 1 162 ? -21.078 -6.643 48.255 1.00 44.81 162 SER A O 1
ATOM 1262 N N . PHE A 1 163 ? -20.247 -8.509 47.352 1.00 45.81 163 PHE A N 1
ATOM 1263 C CA . PHE A 1 163 ? -20.497 -8.107 45.977 1.00 45.81 163 PHE A CA 1
ATOM 1264 C C . PHE A 1 163 ? -22.012 -8.107 45.761 1.00 45.81 163 PHE A C 1
ATOM 1266 O O . PHE A 1 163 ? -22.616 -9.146 45.503 1.00 45.81 163 PHE A O 1
ATOM 1273 N N . SER A 1 164 ? -22.630 -6.934 45.888 1.00 55.97 164 SER A N 1
ATOM 1274 C CA . SER A 1 164 ? -24.032 -6.722 45.541 1.00 55.97 164 SER A CA 1
ATOM 1275 C C . SER A 1 164 ? -24.195 -6.883 44.027 1.00 55.97 164 SER A C 1
ATOM 1277 O O . SER A 1 164 ? -24.028 -5.945 43.245 1.00 55.97 164 SER A O 1
ATOM 1279 N N . LEU A 1 165 ? -24.480 -8.115 43.602 1.00 53.84 165 LEU A N 1
ATOM 1280 C CA . LEU A 1 165 ? -24.853 -8.443 42.224 1.00 53.84 165 LEU A CA 1
ATOM 1281 C C . LEU A 1 165 ? -26.131 -7.702 41.810 1.00 53.84 165 LEU A C 1
ATOM 1283 O O . LEU A 1 165 ? -26.257 -7.317 40.650 1.00 53.84 165 LEU A O 1
ATOM 1287 N N . ALA A 1 166 ? -27.014 -7.409 42.771 1.00 55.22 166 ALA A N 1
ATOM 1288 C CA . ALA A 1 166 ? -28.206 -6.597 42.558 1.00 55.22 166 ALA A CA 1
ATOM 1289 C C . ALA A 1 166 ? -27.847 -5.183 42.061 1.00 55.22 166 ALA A C 1
ATOM 1291 O O . ALA A 1 166 ? -28.321 -4.773 41.002 1.00 55.22 166 ALA A O 1
ATOM 1292 N N . ARG A 1 167 ? -26.901 -4.490 42.718 1.00 51.44 167 ARG A N 1
ATOM 1293 C CA . ARG A 1 167 ? -26.493 -3.127 42.323 1.00 51.44 167 ARG A CA 1
ATOM 1294 C C . ARG A 1 167 ? -25.741 -3.094 40.983 1.00 51.44 167 ARG A C 1
ATOM 1296 O O . ARG A 1 167 ? -25.874 -2.138 40.226 1.00 51.44 167 ARG A O 1
ATOM 1303 N N . LYS A 1 168 ? -24.988 -4.152 40.645 1.00 51.16 168 LYS A N 1
ATOM 1304 C CA . LYS A 1 168 ? -24.354 -4.298 39.317 1.00 51.16 168 LYS A CA 1
ATOM 1305 C C . LYS A 1 168 ? -25.367 -4.579 38.203 1.00 51.16 168 LYS A C 1
ATOM 1307 O O . LYS A 1 168 ? -25.166 -4.101 37.090 1.00 51.16 168 LYS A O 1
ATOM 1312 N N . SER A 1 169 ? -26.435 -5.326 38.491 1.00 50.03 169 SER A N 1
ATOM 1313 C CA . SER A 1 169 ? -27.495 -5.583 37.511 1.00 50.03 169 SER A CA 1
ATOM 1314 C C . SER A 1 169 ? -28.323 -4.330 37.226 1.00 50.03 169 SER A C 1
ATOM 1316 O O . SER A 1 169 ? -28.557 -4.013 36.063 1.00 50.03 169 SER A O 1
ATOM 1318 N N . GLU A 1 170 ? -28.649 -3.537 38.248 1.00 51.12 170 GLU A N 1
ATOM 1319 C CA . GLU A 1 170 ? -29.320 -2.253 38.039 1.00 51.12 170 GLU A CA 1
ATOM 1320 C C . GLU A 1 170 ? -28.434 -1.263 37.288 1.00 51.12 170 GLU A C 1
ATOM 1322 O O . GLU A 1 170 ? -28.929 -0.599 36.385 1.00 51.12 170 GLU A O 1
ATOM 1327 N N . ALA A 1 171 ? -27.126 -1.197 37.558 1.00 53.72 171 ALA A N 1
ATOM 1328 C CA . ALA A 1 171 ? -26.226 -0.292 36.838 1.00 53.72 171 ALA A CA 1
ATOM 1329 C C . ALA A 1 171 ? -26.146 -0.589 35.324 1.00 53.72 171 ALA A C 1
ATOM 1331 O O . ALA A 1 171 ? -26.069 0.340 34.524 1.00 53.72 171 ALA A O 1
ATOM 1332 N N . PHE A 1 172 ? -26.227 -1.862 34.916 1.00 53.78 172 PHE A N 1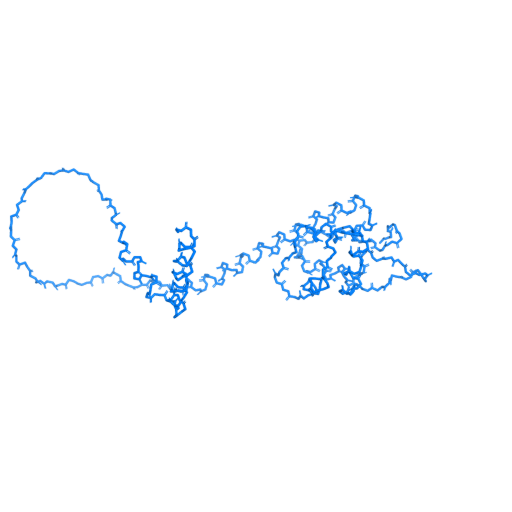
ATOM 1333 C CA . PHE A 1 172 ? -26.242 -2.246 33.496 1.00 53.78 172 PHE A CA 1
ATOM 1334 C C . PHE A 1 172 ? -27.557 -1.906 32.782 1.00 53.78 172 PHE A C 1
ATOM 1336 O O . PHE A 1 172 ? -27.539 -1.628 31.582 1.00 53.78 172 PHE A O 1
ATOM 1343 N N . PHE A 1 173 ? -28.688 -1.932 33.493 1.00 52.16 173 PHE A N 1
ATOM 1344 C CA . PHE A 1 173 ? -30.003 -1.650 32.907 1.00 52.16 173 PHE A CA 1
ATOM 1345 C C . PHE A 1 173 ? -30.455 -0.190 33.055 1.00 52.16 173 PHE A C 1
ATOM 1347 O O . PHE A 1 173 ? -31.265 0.267 32.253 1.00 52.16 173 PHE A O 1
ATOM 1354 N N . SER A 1 174 ? -29.934 0.553 34.035 1.00 53.62 174 SER A N 1
ATOM 1355 C CA . SER A 1 174 ? -30.381 1.921 34.342 1.00 53.62 174 SER A CA 1
ATOM 1356 C C . SER A 1 174 ? -29.507 3.025 33.743 1.00 53.62 174 SER A C 1
ATOM 1358 O O . SER A 1 174 ? -30.010 4.128 33.542 1.00 53.62 174 SER A O 1
ATOM 1360 N N . HIS A 1 175 ? -28.236 2.769 33.411 1.00 51.25 175 HIS A N 1
ATOM 1361 C CA . HIS A 1 175 ? -27.342 3.797 32.864 1.00 51.25 175 HIS A CA 1
ATOM 1362 C C . HIS A 1 175 ? -26.899 3.495 31.425 1.00 51.25 175 HIS A C 1
ATOM 1364 O O . HIS A 1 175 ? -25.911 2.812 31.174 1.00 51.25 175 HIS A O 1
ATOM 1370 N N . GLY A 1 176 ? -27.622 4.090 30.470 1.00 51.53 176 GLY A N 1
ATOM 1371 C CA . GLY A 1 176 ? -27.062 4.458 29.168 1.00 51.53 176 GLY A CA 1
ATOM 1372 C C . GLY A 1 176 ? -27.191 3.425 28.047 1.00 51.53 176 GLY A C 1
ATOM 1373 O O . GLY A 1 176 ? -26.199 2.837 27.634 1.00 51.53 176 GLY A O 1
ATOM 1374 N N . SER A 1 177 ? -28.404 3.262 27.506 1.00 49.88 177 SER A N 1
ATOM 1375 C CA . SER A 1 177 ? -28.708 3.096 26.066 1.00 49.88 177 SER A CA 1
ATOM 1376 C C . SER A 1 177 ? -29.913 2.161 25.865 1.00 49.88 177 SER A C 1
ATOM 1378 O O . SER A 1 177 ? -29.855 1.001 26.284 1.00 49.88 177 SER A O 1
ATOM 1380 N N . PRO A 1 178 ? -30.981 2.593 25.162 1.00 57.62 178 PRO A N 1
ATOM 1381 C CA . PRO A 1 178 ? -32.166 1.768 24.879 1.00 57.62 178 PRO A CA 1
ATOM 1382 C C . PRO A 1 178 ? -31.872 0.527 24.010 1.00 57.62 178 PRO A C 1
ATOM 1384 O O . PRO A 1 178 ? -32.765 -0.276 23.760 1.00 57.62 178 PRO A O 1
ATOM 1387 N N . LEU A 1 179 ? -30.626 0.353 23.550 1.00 61.03 179 LEU A N 1
ATOM 1388 C CA . LEU A 1 179 ? -30.172 -0.751 22.700 1.00 61.03 179 LEU A CA 1
ATOM 1389 C C . LEU A 1 179 ? -29.598 -1.950 23.474 1.00 61.03 179 LEU A C 1
ATOM 1391 O O . LEU A 1 179 ? -29.505 -3.037 22.903 1.00 61.03 179 LEU A O 1
ATOM 1395 N N . ASN A 1 180 ? -29.263 -1.802 24.760 1.00 61.59 180 ASN A N 1
ATOM 1396 C CA . ASN A 1 180 ? -28.715 -2.907 25.562 1.00 61.59 180 ASN A CA 1
ATOM 1397 C C . ASN A 1 180 ? -29.764 -3.993 25.850 1.00 61.59 180 ASN A C 1
ATOM 1399 O O . ASN A 1 180 ? -29.443 -5.181 25.893 1.00 61.59 180 ASN A O 1
ATOM 1403 N N . LEU A 1 181 ? -31.032 -3.593 25.982 1.00 61.34 181 LEU A N 1
ATOM 1404 C CA . LEU A 1 181 ? -32.148 -4.506 26.223 1.00 61.34 181 LEU A CA 1
ATOM 1405 C C . LEU A 1 181 ? -32.448 -5.355 24.965 1.00 61.34 181 LEU A C 1
ATOM 1407 O O . LEU A 1 181 ? -32.396 -6.582 25.072 1.00 61.34 181 LEU A O 1
ATOM 1411 N N . PRO A 1 182 ? -32.611 -4.773 23.755 1.00 69.12 182 PRO A N 1
ATOM 1412 C CA . PRO A 1 182 ? -32.683 -5.549 22.516 1.00 69.12 182 PRO A CA 1
ATOM 1413 C C . PRO A 1 182 ? -31.468 -6.456 22.287 1.00 69.12 182 PRO A C 1
ATOM 1415 O O . PRO A 1 182 ? -31.634 -7.618 21.923 1.00 69.12 182 PRO A O 1
ATOM 1418 N N . ALA A 1 183 ? -30.248 -5.961 22.524 1.00 74.06 183 ALA A N 1
ATOM 1419 C CA . ALA A 1 183 ? -29.029 -6.740 22.309 1.00 74.06 183 ALA A CA 1
ATOM 1420 C C . ALA A 1 183 ? -28.954 -7.980 23.217 1.00 74.06 183 ALA A C 1
ATOM 1422 O O . ALA A 1 183 ? -28.567 -9.053 22.756 1.00 74.06 183 ALA A O 1
ATOM 1423 N N . SER A 1 184 ? -29.376 -7.855 24.479 1.00 70.38 184 SER A N 1
ATOM 1424 C CA . SER A 1 184 ? -29.431 -8.973 25.427 1.00 70.38 184 SER A CA 1
ATOM 1425 C C . SER A 1 184 ? -30.468 -10.028 25.019 1.00 70.38 184 SER A C 1
ATOM 1427 O O . SER A 1 184 ? -30.177 -11.223 25.037 1.00 70.38 184 SER A O 1
ATOM 1429 N N . VAL A 1 185 ? -31.650 -9.602 24.554 1.00 78.31 185 VAL A N 1
ATOM 1430 C CA . VAL A 1 185 ? -32.699 -10.520 24.070 1.00 78.31 185 VAL A CA 1
ATOM 1431 C C . VAL A 1 185 ? -32.235 -11.291 22.831 1.00 78.31 185 VAL A C 1
ATOM 1433 O O . VAL A 1 185 ? -32.399 -12.510 22.766 1.00 78.31 185 VAL A O 1
ATOM 1436 N N . PHE A 1 186 ? -31.598 -10.611 21.873 1.00 77.06 186 PHE A N 1
ATOM 1437 C CA . PHE A 1 186 ? -31.037 -11.264 20.687 1.00 77.06 186 PHE A CA 1
ATOM 1438 C C . PHE A 1 186 ? -29.921 -12.252 21.042 1.00 77.06 186 PHE A C 1
ATOM 1440 O O . PHE A 1 186 ? -29.907 -13.365 20.521 1.00 77.06 186 PHE A O 1
ATOM 1447 N N . ALA A 1 187 ? -29.011 -11.879 21.946 1.00 80.44 187 ALA A N 1
ATOM 1448 C CA . ALA A 1 187 ? -27.940 -12.764 22.402 1.00 80.44 187 ALA A CA 1
ATOM 1449 C C . ALA A 1 187 ? -28.473 -13.996 23.159 1.00 80.44 187 ALA A C 1
ATOM 1451 O O . ALA A 1 187 ? -27.961 -15.100 22.985 1.00 80.44 187 ALA A O 1
ATOM 1452 N N . GLY A 1 188 ? -29.525 -13.834 23.966 1.00 76.12 188 GLY A N 1
ATOM 1453 C CA . GLY A 1 188 ? -30.178 -14.947 24.657 1.00 76.12 188 GLY A CA 1
ATOM 1454 C C . GLY A 1 188 ? -30.851 -15.925 23.691 1.00 76.12 188 GLY A C 1
ATOM 1455 O O . GLY A 1 188 ? -30.685 -17.138 23.821 1.00 76.12 188 GLY A O 1
ATOM 1456 N N . MET A 1 189 ? -31.561 -15.410 22.683 1.00 78.38 189 MET A N 1
ATOM 1457 C CA . MET A 1 189 ? -32.232 -16.245 21.683 1.00 78.38 189 MET A CA 1
ATOM 1458 C C . MET A 1 189 ? -31.234 -17.028 20.818 1.00 78.38 189 MET A C 1
ATOM 1460 O O . MET A 1 189 ? -31.458 -18.208 20.551 1.00 78.38 189 MET A O 1
ATOM 1464 N N . THR A 1 190 ? -30.113 -16.418 20.414 1.00 80.81 190 THR A N 1
ATOM 1465 C CA . THR A 1 190 ? -29.078 -17.128 19.645 1.00 80.81 190 THR A CA 1
ATOM 1466 C C . THR A 1 190 ? -28.401 -18.207 20.481 1.00 80.81 190 THR A C 1
ATOM 1468 O O . THR A 1 190 ? -28.230 -19.321 19.993 1.00 80.81 190 THR A O 1
ATOM 1471 N N . ALA A 1 191 ? -28.082 -17.931 21.749 1.00 79.69 191 ALA A N 1
ATOM 1472 C CA . ALA A 1 191 ? -27.494 -18.922 22.647 1.00 79.69 191 ALA A CA 1
ATOM 1473 C C . ALA A 1 191 ? -28.422 -20.129 22.878 1.00 79.69 191 ALA A C 1
ATOM 1475 O O . ALA A 1 191 ? -27.964 -21.268 22.800 1.00 79.69 191 ALA A O 1
ATOM 1476 N N . LEU A 1 192 ? -29.723 -19.900 23.095 1.00 77.19 192 LEU A N 1
ATOM 1477 C CA . LEU A 1 192 ? -30.719 -20.973 23.223 1.00 77.19 192 LEU A CA 1
ATOM 1478 C C . LEU A 1 192 ? -30.875 -21.779 21.927 1.00 77.19 192 LEU A C 1
ATOM 1480 O O . LEU A 1 192 ? -30.949 -23.004 21.977 1.00 77.19 192 LEU A O 1
ATOM 1484 N N . GLY A 1 193 ? -30.868 -21.113 20.769 1.00 75.62 193 GLY A N 1
ATOM 1485 C CA . GLY A 1 193 ? -30.905 -21.782 19.467 1.00 75.62 193 GLY A CA 1
ATOM 1486 C C . GLY A 1 193 ? -29.683 -22.672 19.225 1.00 75.62 193 GLY A C 1
ATOM 1487 O O . GLY A 1 193 ? -29.828 -23.815 18.799 1.00 75.62 193 GLY A O 1
ATOM 1488 N N . PHE A 1 194 ? -28.483 -22.189 19.560 1.00 76.06 194 PHE A N 1
ATOM 1489 C CA . PHE A 1 194 ? -27.259 -22.990 19.478 1.00 76.06 194 PHE A CA 1
ATOM 1490 C C . PHE A 1 194 ? -27.253 -24.154 20.474 1.00 76.06 194 PHE A C 1
ATOM 1492 O O . PHE A 1 194 ? -26.798 -25.242 20.129 1.00 76.06 194 PHE A O 1
ATOM 1499 N N . LEU A 1 195 ? -27.778 -23.962 21.686 1.00 70.50 195 LEU A N 1
ATOM 1500 C CA . LEU A 1 195 ? -27.840 -25.022 22.692 1.00 70.50 195 LEU A CA 1
ATOM 1501 C C . LEU A 1 195 ? -28.839 -26.124 22.305 1.00 70.50 195 LEU A C 1
ATOM 1503 O O . LEU A 1 195 ? -28.553 -27.299 22.509 1.00 70.50 195 LEU A O 1
ATOM 1507 N N . SER A 1 196 ? -29.957 -25.760 21.668 1.00 70.56 196 SER A N 1
ATOM 1508 C CA . SER A 1 196 ? -30.921 -26.714 21.103 1.00 70.56 196 SER A CA 1
ATOM 1509 C C . SER A 1 196 ? -30.393 -27.476 19.885 1.00 70.56 196 SER A C 1
ATOM 1511 O O . SER A 1 196 ? -30.989 -28.477 19.512 1.00 70.56 196 SER A O 1
ATOM 1513 N N . TYR A 1 197 ? -29.335 -26.998 19.230 1.00 68.38 197 TYR A N 1
ATOM 1514 C CA . TYR A 1 197 ? -28.695 -27.722 18.129 1.00 68.38 197 TYR A CA 1
ATOM 1515 C C . TYR A 1 197 ? -27.702 -28.784 18.633 1.00 68.38 197 TYR A C 1
ATOM 1517 O O . TYR A 1 197 ? -27.346 -29.700 17.898 1.00 68.38 197 TYR A O 1
ATOM 1525 N N . ILE A 1 198 ? -27.219 -28.636 19.870 1.00 72.62 198 ILE A N 1
ATOM 1526 C CA . ILE A 1 198 ? -26.220 -29.525 20.481 1.00 72.62 198 ILE A CA 1
ATOM 1527 C C . ILE A 1 198 ? -26.869 -30.662 21.294 1.00 72.62 198 ILE A C 1
ATOM 1529 O O . ILE A 1 198 ? -26.229 -31.696 21.482 1.00 72.62 198 ILE A O 1
ATOM 1533 N N . ILE A 1 199 ? -28.106 -30.478 21.767 1.00 58.12 199 ILE A N 1
ATOM 1534 C CA . ILE A 1 199 ? -28.933 -31.498 22.443 1.00 58.12 199 ILE A CA 1
ATOM 1535 C C . ILE A 1 199 ? -29.757 -32.256 21.404 1.00 58.12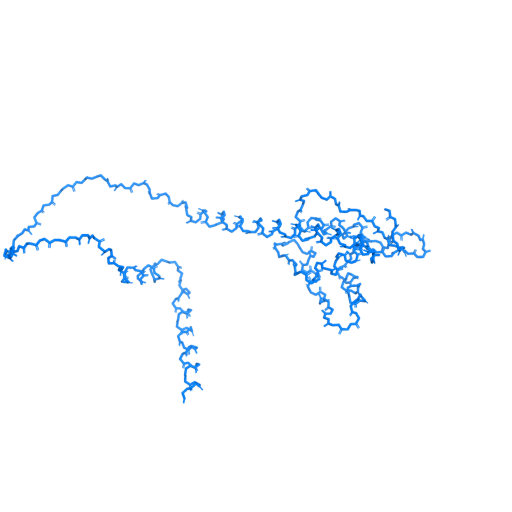 199 ILE A C 1
ATOM 1537 O O . ILE A 1 199 ? -29.804 -33.502 21.504 1.00 58.12 199 ILE A O 1
#

Foldseek 3Di:
DDDLQFAADAQPLPLAALLVSVVVCQQVLALAHADPVRHRPGGHDLVNLLVQLCVVVVDDQRDDSVLSVVSNDPDLDADDLVVQLSVLCSNLNNDPVSSVSSSVSSVSSSVSSVVVVVVVVVVVVVVVVPPDPDDDPDDDDDDDDDDDDDDDDDDDDDDDDDPPPVVVVCCQVPDDDPVSVVVVVVVVVVVVVVVVVVD

Sequence (199 aa):
MFRNGKLFLPPPRDGSDFKELFKRLAAAGAGRPLGKDGFPAGPWTPELLAEAISRIDSNRAGVDLRTVQLWFQENEKGISTANIRWLARIFGCDDPVATSEWQMELSAAQSRLSAKRREWKRAGSSVAQEIPDTALTATFDDETDSPAELTRDTDAKEPRGSFSLARKSEAFFSHGSPLNLPASVFAGMTALGFLSYII

Secondary structure (DSSP, 8-state):
-EETTEE----------HHHHHHHHHHHTTTPBBPTTSSB--SPPHHHHHHHHHHHHTTS----HHHHHHHHSSSS----HHHHHHHHHHHTTT-HHHHHHHHHHHHHHHHHHHHHHHHHHHHHHHHTT-----------------------------------HHHHHHHHHHSS-TTHHHHHHHHHHHHHHHHHHH-